Protein AF-A0A820JK77-F1 (afdb_monomer)

Structure (mmCIF, N/CA/C/O backbone):
data_AF-A0A820JK77-F1
#
_entry.id   AF-A0A820JK77-F1
#
loop_
_atom_site.group_PDB
_atom_site.id
_atom_site.type_symbol
_atom_site.label_atom_id
_atom_site.label_alt_id
_atom_site.label_comp_id
_atom_site.label_asym_id
_atom_site.label_entity_id
_atom_site.label_seq_id
_atom_site.pdbx_PDB_ins_code
_atom_site.Cartn_x
_atom_site.Cartn_y
_atom_site.Cartn_z
_atom_site.occupancy
_atom_site.B_iso_or_equiv
_atom_site.auth_seq_id
_atom_site.auth_comp_id
_atom_site.auth_asym_id
_atom_site.auth_atom_id
_atom_site.pdbx_PDB_model_num
ATOM 1 N N . MET A 1 1 ? 34.988 -18.295 12.846 1.00 40.12 1 MET A N 1
ATOM 2 C CA . MET A 1 1 ? 33.842 -17.412 12.530 1.00 40.12 1 MET A CA 1
ATOM 3 C C . MET A 1 1 ? 33.977 -16.805 11.140 1.00 40.12 1 MET A C 1
ATOM 5 O O . MET A 1 1 ? 33.049 -16.970 10.367 1.00 40.12 1 MET A O 1
ATOM 9 N N . GLU A 1 2 ? 35.115 -16.202 10.777 1.00 32.19 2 GLU A N 1
ATOM 10 C CA . GLU A 1 2 ? 35.328 -15.610 9.437 1.00 32.19 2 GLU A CA 1
ATOM 11 C C . GLU A 1 2 ? 35.134 -16.605 8.279 1.00 32.19 2 GLU A C 1
ATOM 13 O O . GLU A 1 2 ? 34.373 -16.325 7.360 1.00 32.19 2 GLU A O 1
ATOM 18 N N . GLU A 1 3 ? 35.688 -17.815 8.385 1.00 34.97 3 GLU A N 1
ATOM 19 C CA . GLU A 1 3 ? 35.570 -18.849 7.342 1.00 34.97 3 GLU A CA 1
ATOM 20 C C . GLU A 1 3 ? 34.115 -19.306 7.100 1.00 34.97 3 GLU A C 1
ATOM 22 O O . GLU A 1 3 ? 33.702 -19.550 5.967 1.00 34.97 3 GLU A O 1
ATOM 27 N N . GLN A 1 4 ? 33.281 -19.353 8.148 1.00 33.09 4 GLN A N 1
ATOM 28 C CA . GLN A 1 4 ? 31.864 -19.718 8.010 1.00 33.09 4 GLN A CA 1
ATOM 29 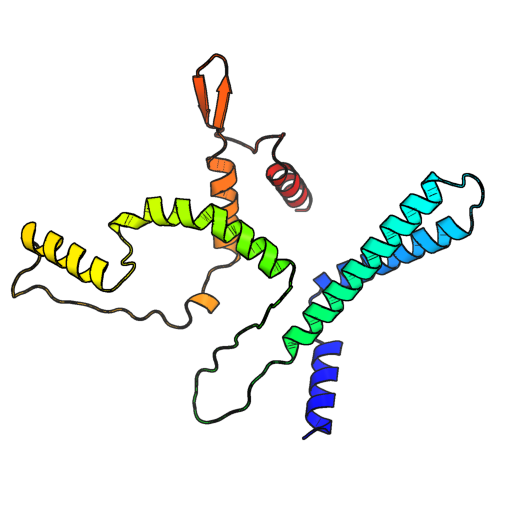C C . GLN A 1 4 ? 31.025 -18.590 7.400 1.00 33.09 4 GLN A C 1
ATOM 31 O O . GLN A 1 4 ? 30.114 -18.868 6.620 1.00 33.09 4 GLN A O 1
ATOM 36 N N . VAL A 1 5 ? 31.363 -17.330 7.691 1.00 37.47 5 VAL A N 1
ATOM 37 C CA . VAL A 1 5 ? 30.756 -16.152 7.053 1.00 37.47 5 VAL A CA 1
ATOM 38 C C . VAL A 1 5 ? 31.103 -16.111 5.564 1.00 37.47 5 VAL A C 1
ATOM 40 O O . VAL A 1 5 ? 30.255 -15.769 4.743 1.00 37.47 5 VAL A O 1
ATOM 43 N N . GLU A 1 6 ? 32.315 -16.511 5.190 1.00 40.59 6 GLU A N 1
ATOM 44 C CA . GLU A 1 6 ? 32.759 -16.557 3.795 1.00 40.59 6 GLU A CA 1
ATOM 45 C C . GLU A 1 6 ? 32.087 -17.688 3.003 1.00 40.59 6 GLU A C 1
ATOM 47 O O . GLU A 1 6 ? 31.615 -17.472 1.885 1.00 40.59 6 GLU A O 1
ATOM 52 N N . ILE A 1 7 ? 31.910 -18.859 3.622 1.00 41.03 7 ILE A N 1
ATOM 53 C CA . ILE A 1 7 ? 31.143 -19.979 3.053 1.00 41.03 7 ILE A CA 1
ATOM 54 C C . ILE A 1 7 ? 29.655 -19.616 2.893 1.00 41.03 7 ILE A C 1
ATOM 56 O O . ILE A 1 7 ? 29.037 -19.976 1.887 1.00 41.03 7 ILE A O 1
ATOM 60 N N . LEU A 1 8 ? 29.071 -18.877 3.844 1.00 38.12 8 LEU A N 1
ATOM 61 C CA . LEU A 1 8 ? 27.698 -18.362 3.756 1.00 38.12 8 LEU A CA 1
ATOM 62 C C . LEU A 1 8 ? 27.552 -17.308 2.652 1.00 38.12 8 LEU A C 1
ATOM 64 O O . LEU A 1 8 ? 26.632 -17.412 1.841 1.00 38.12 8 LEU A O 1
ATOM 68 N N . LYS A 1 9 ? 28.492 -16.359 2.546 1.00 43.78 9 LYS A N 1
ATOM 69 C CA . LYS A 1 9 ? 28.551 -15.385 1.443 1.00 43.78 9 LYS A CA 1
ATOM 70 C C . LYS A 1 9 ? 28.643 -16.084 0.086 1.00 43.78 9 LYS A C 1
ATOM 72 O O . LYS A 1 9 ? 27.907 -15.720 -0.829 1.00 43.78 9 LYS A O 1
ATOM 77 N N . HIS A 1 10 ? 29.474 -17.121 -0.029 1.00 43.72 10 HIS A N 1
ATOM 78 C CA . HIS A 1 10 ? 29.625 -17.911 -1.251 1.00 43.72 10 HIS A CA 1
ATOM 79 C C . HIS A 1 10 ? 28.359 -18.717 -1.592 1.00 43.72 10 HIS A C 1
ATOM 81 O O . HIS A 1 10 ? 27.951 -18.768 -2.754 1.00 43.72 10 HIS A O 1
ATOM 87 N N . ARG A 1 11 ? 27.682 -19.317 -0.601 1.00 38.41 11 ARG A N 1
ATOM 88 C CA . ARG A 1 11 ? 26.407 -20.039 -0.800 1.00 38.41 11 ARG A CA 1
ATOM 89 C C . ARG A 1 11 ? 25.254 -19.116 -1.202 1.00 38.41 11 ARG A C 1
ATOM 91 O O . ARG A 1 11 ? 24.461 -19.496 -2.057 1.00 38.41 11 ARG A O 1
ATOM 98 N N . ILE A 1 12 ? 25.188 -17.905 -0.649 1.00 43.56 12 ILE A N 1
ATOM 99 C CA . ILE A 1 12 ? 24.205 -16.880 -1.044 1.00 43.56 12 ILE A CA 1
ATOM 100 C C . ILE A 1 12 ? 24.476 -16.401 -2.480 1.00 43.56 12 ILE A C 1
ATOM 102 O O . ILE A 1 12 ? 23.540 -16.291 -3.268 1.00 43.56 12 ILE A O 1
ATOM 106 N N . HIS A 1 13 ? 25.749 -16.202 -2.848 1.00 44.72 13 HIS A N 1
ATOM 107 C CA . HIS A 1 13 ? 26.152 -15.827 -4.211 1.00 44.72 13 HIS A CA 1
ATOM 108 C C . HIS A 1 13 ? 25.832 -16.899 -5.263 1.00 44.72 13 HIS A C 1
ATOM 110 O O . HIS A 1 13 ? 25.482 -16.560 -6.390 1.00 44.72 13 HIS A O 1
ATOM 116 N N . SER A 1 14 ? 25.972 -18.182 -4.913 1.00 42.62 14 SER A N 1
ATOM 117 C CA . SER A 1 14 ? 25.851 -19.294 -5.868 1.00 42.62 14 SER A CA 1
ATOM 118 C C . SER A 1 14 ? 24.435 -19.857 -6.010 1.00 42.62 14 SER A C 1
ATOM 120 O O . SER A 1 14 ? 24.095 -20.313 -7.097 1.00 42.62 14 SER A O 1
ATOM 122 N N . ASN A 1 15 ? 23.596 -19.799 -4.967 1.00 42.72 15 ASN A N 1
ATOM 123 C CA . ASN A 1 15 ? 22.297 -20.490 -4.962 1.00 42.72 15 ASN A CA 1
ATOM 124 C C . ASN A 1 15 ? 21.060 -19.581 -4.855 1.00 42.72 15 ASN A C 1
ATOM 126 O O . ASN A 1 15 ? 19.947 -20.085 -4.986 1.00 42.72 15 ASN A O 1
ATOM 130 N N . CYS A 1 16 ? 21.216 -18.273 -4.617 1.00 45.12 16 CYS A N 1
ATOM 131 C CA . CYS A 1 16 ? 20.090 -17.392 -4.275 1.00 45.12 16 CYS A CA 1
ATOM 132 C C . CYS A 1 16 ? 20.010 -16.097 -5.094 1.00 45.12 16 CYS A C 1
ATOM 134 O O . CYS A 1 16 ? 19.359 -15.155 -4.649 1.00 45.12 16 CYS A O 1
ATOM 136 N N . LEU A 1 17 ? 20.622 -16.012 -6.279 1.00 49.19 17 LEU A N 1
ATOM 137 C CA . LEU A 1 17 ? 20.265 -14.936 -7.206 1.00 49.19 17 LEU A CA 1
ATOM 138 C C . LEU A 1 17 ? 18.904 -15.284 -7.837 1.00 49.19 17 LEU A C 1
ATOM 140 O O . LEU A 1 17 ? 18.795 -16.323 -8.491 1.00 49.19 17 LEU A O 1
ATOM 144 N N . PRO A 1 18 ? 17.848 -14.467 -7.640 1.00 51.16 18 PRO A N 1
ATOM 145 C CA . PRO A 1 18 ? 16.563 -14.685 -8.296 1.00 51.16 18 PRO A CA 1
ATOM 146 C C . PRO A 1 18 ? 16.747 -14.871 -9.809 1.00 51.16 18 PRO A C 1
ATOM 148 O O . PRO A 1 18 ? 17.581 -14.173 -10.385 1.00 51.16 18 PRO A O 1
ATOM 151 N N . PRO A 1 19 ? 15.940 -15.697 -10.502 1.00 52.28 19 PRO A N 1
ATOM 152 C CA . PRO A 1 19 ? 16.011 -15.849 -11.962 1.00 52.28 19 PRO A CA 1
ATOM 153 C C . PRO A 1 19 ? 15.968 -14.516 -12.736 1.00 52.28 19 PRO A C 1
ATOM 155 O O . PRO A 1 19 ? 16.505 -14.411 -13.834 1.00 52.28 19 PRO A O 1
ATOM 158 N N . ALA A 1 20 ? 15.394 -13.464 -12.139 1.00 44.56 20 ALA A N 1
ATOM 159 C CA . ALA A 1 20 ? 15.424 -12.093 -12.650 1.00 44.56 20 ALA A CA 1
ATOM 160 C C . ALA A 1 20 ? 16.847 -11.509 -12.822 1.00 44.56 20 ALA A C 1
ATOM 162 O O . ALA A 1 20 ? 17.060 -10.665 -13.689 1.00 44.56 20 ALA A O 1
ATOM 163 N N . PHE A 1 21 ? 17.838 -11.973 -12.055 1.00 47.12 21 PHE A N 1
ATOM 164 C CA . PHE A 1 21 ? 19.242 -11.607 -12.250 1.00 47.12 21 PHE A CA 1
ATOM 165 C C . PHE A 1 21 ? 19.844 -12.259 -13.496 1.00 47.12 21 PHE A C 1
ATOM 167 O O . PHE A 1 21 ? 20.665 -11.624 -14.145 1.00 47.12 21 PHE A O 1
ATOM 174 N N . ASN A 1 22 ? 19.362 -13.432 -13.926 1.00 55.03 22 ASN A N 1
ATOM 175 C CA . ASN A 1 22 ? 19.772 -14.017 -15.208 1.00 55.03 22 ASN A CA 1
ATOM 176 C C . ASN A 1 22 ? 19.297 -13.162 -16.395 1.00 55.03 22 ASN A C 1
ATOM 178 O O . ASN A 1 22 ? 19.981 -13.084 -17.412 1.00 55.03 22 ASN A O 1
ATOM 182 N N . LEU A 1 23 ? 18.144 -12.486 -16.273 1.00 52.81 23 LEU A N 1
ATOM 183 C CA . LEU A 1 23 ? 17.657 -11.527 -17.277 1.00 52.81 23 LEU A CA 1
ATOM 184 C C . LEU A 1 23 ? 18.513 -10.255 -17.316 1.00 52.81 23 LEU A C 1
ATOM 186 O O . LEU A 1 23 ? 18.769 -9.720 -18.399 1.00 52.81 23 LEU A O 1
ATOM 190 N N . LEU A 1 24 ? 18.964 -9.779 -16.152 1.00 51.75 24 LEU A N 1
ATOM 191 C CA . LEU A 1 24 ? 19.911 -8.666 -16.053 1.00 51.75 24 LEU A CA 1
ATOM 192 C C . LEU A 1 24 ? 21.265 -9.054 -16.651 1.00 51.75 24 LEU A C 1
ATOM 194 O O . LEU A 1 24 ? 21.778 -8.313 -17.482 1.00 51.75 24 LEU A O 1
ATOM 198 N N . ASP A 1 25 ? 21.778 -10.237 -16.325 1.00 53.81 25 ASP A N 1
ATOM 199 C CA . ASP A 1 25 ? 23.037 -10.753 -16.861 1.00 53.81 25 ASP A CA 1
ATOM 200 C C . ASP A 1 25 ? 22.952 -10.958 -18.375 1.00 53.81 25 ASP A C 1
ATOM 202 O O . ASP A 1 25 ? 23.811 -10.468 -19.097 1.00 53.81 25 ASP A O 1
ATOM 206 N N . TYR A 1 26 ? 21.866 -11.539 -18.895 1.00 57.16 26 TYR A N 1
ATOM 207 C CA . TYR A 1 26 ? 21.625 -11.638 -20.339 1.00 57.16 26 TYR A CA 1
ATOM 208 C C . TYR A 1 26 ? 21.562 -10.264 -21.022 1.00 57.16 26 TYR A C 1
ATOM 210 O O . TYR A 1 26 ? 22.077 -10.084 -22.129 1.00 57.16 26 TYR A O 1
ATOM 218 N N . SER A 1 27 ? 20.935 -9.280 -20.372 1.00 52.34 27 SER A N 1
ATOM 219 C CA . SER A 1 27 ? 20.837 -7.915 -20.895 1.00 52.34 27 SER A CA 1
ATOM 220 C C . SER A 1 27 ? 22.201 -7.226 -20.925 1.00 52.34 27 SER A C 1
ATOM 222 O O . SER A 1 27 ? 22.531 -6.601 -21.932 1.00 52.34 27 SER A O 1
ATOM 224 N N . LEU A 1 28 ? 23.011 -7.386 -19.874 1.00 58.22 28 LEU A N 1
ATOM 225 C CA . LEU A 1 28 ? 24.393 -6.905 -19.810 1.00 58.22 28 LEU A CA 1
ATOM 226 C C . LEU A 1 28 ? 25.236 -7.540 -20.923 1.00 58.22 28 LEU A C 1
ATOM 228 O O . LEU A 1 28 ? 25.845 -6.823 -21.715 1.00 58.22 28 LEU A O 1
ATOM 232 N N . ASP A 1 29 ? 25.161 -8.861 -21.072 1.00 61.84 29 ASP A N 1
ATOM 233 C CA . ASP A 1 29 ? 25.907 -9.638 -22.067 1.00 61.84 29 ASP A CA 1
ATOM 234 C C . ASP A 1 29 ? 25.533 -9.251 -23.511 1.00 61.84 29 ASP A C 1
ATOM 236 O O . ASP A 1 29 ? 26.371 -9.187 -24.417 1.00 61.84 29 ASP A O 1
ATOM 240 N N . LYS A 1 30 ? 24.247 -8.960 -23.748 1.00 62.75 30 LYS A N 1
ATOM 241 C CA . LYS A 1 30 ? 23.731 -8.499 -25.044 1.00 62.75 30 LYS A CA 1
ATOM 242 C C . LYS A 1 30 ? 24.181 -7.073 -25.355 1.00 62.75 30 LYS A C 1
ATOM 244 O O . LYS A 1 30 ? 24.570 -6.803 -26.492 1.00 62.75 30 LYS A O 1
ATOM 249 N N . ILE A 1 31 ? 24.151 -6.175 -24.370 1.00 58.38 31 ILE A N 1
ATOM 250 C CA . ILE A 1 31 ? 24.608 -4.786 -24.519 1.00 58.38 31 ILE A CA 1
ATOM 251 C C . ILE A 1 31 ? 26.121 -4.748 -24.772 1.00 58.38 31 ILE A C 1
ATOM 253 O O . ILE A 1 31 ? 26.569 -4.026 -25.664 1.00 58.38 31 ILE A O 1
ATOM 257 N N . ASP A 1 32 ? 26.897 -5.580 -24.081 1.00 59.81 32 ASP A N 1
ATOM 258 C CA . ASP A 1 32 ? 28.350 -5.645 -24.243 1.00 59.81 32 ASP A CA 1
ATOM 259 C C . ASP A 1 32 ? 28.746 -6.219 -25.620 1.00 59.81 32 ASP A C 1
ATOM 261 O O . ASP A 1 32 ? 29.623 -5.699 -26.317 1.00 59.81 32 ASP A O 1
ATOM 265 N N . LYS A 1 33 ? 27.998 -7.214 -26.121 1.00 67.62 33 LYS A N 1
ATOM 266 C CA . LYS A 1 33 ? 28.121 -7.700 -27.510 1.00 67.62 33 LYS A CA 1
ATOM 267 C C . LYS A 1 33 ? 27.779 -6.626 -28.550 1.00 67.62 33 LYS A C 1
ATOM 269 O O . LYS A 1 33 ? 28.424 -6.582 -29.598 1.00 67.62 33 LYS A O 1
ATOM 274 N N . ILE A 1 34 ? 26.797 -5.758 -28.290 1.00 62.44 34 ILE A N 1
ATOM 275 C CA . ILE A 1 34 ? 26.435 -4.640 -29.183 1.00 62.44 34 ILE A CA 1
ATOM 276 C C . ILE A 1 34 ? 27.543 -3.575 -29.200 1.00 62.44 34 ILE A C 1
ATOM 278 O O . ILE A 1 34 ? 27.952 -3.139 -30.277 1.00 62.44 34 ILE A O 1
ATOM 282 N N . LEU A 1 35 ? 28.096 -3.218 -28.039 1.00 58.25 35 LEU A N 1
ATOM 283 C CA . LEU A 1 35 ? 29.221 -2.282 -27.913 1.00 58.25 35 LEU A CA 1
ATOM 284 C C . LEU A 1 35 ? 30.479 -2.785 -28.631 1.00 58.25 35 LEU A C 1
ATOM 286 O O . LEU A 1 35 ? 31.131 -2.033 -29.360 1.00 58.25 35 LEU A O 1
ATOM 290 N N . ASN A 1 36 ? 30.788 -4.074 -28.493 1.00 62.38 36 ASN A N 1
ATOM 291 C CA . ASN A 1 36 ? 31.939 -4.695 -29.148 1.00 62.38 36 ASN A CA 1
ATOM 292 C C . ASN A 1 36 ? 31.760 -4.854 -30.670 1.00 62.38 36 ASN A C 1
ATOM 294 O O . ASN A 1 36 ? 32.750 -4.854 -31.404 1.00 62.38 36 ASN A O 1
ATOM 298 N N . ARG A 1 37 ? 30.517 -4.939 -31.168 1.00 58.44 37 ARG A N 1
ATOM 299 C CA . ARG A 1 37 ? 30.205 -4.877 -32.609 1.00 58.44 37 ARG A CA 1
ATOM 300 C C . ARG A 1 37 ? 30.314 -3.455 -33.163 1.00 58.44 37 ARG A C 1
ATOM 302 O O . ARG A 1 37 ? 30.870 -3.285 -34.243 1.00 58.44 37 ARG A O 1
ATOM 309 N N . SER A 1 38 ? 29.862 -2.452 -32.409 1.00 52.50 38 SER A N 1
ATOM 310 C CA . SER A 1 38 ? 29.946 -1.035 -32.795 1.00 52.50 38 SER A CA 1
ATOM 311 C C . SER A 1 38 ? 31.401 -0.562 -32.945 1.00 52.50 38 SER A C 1
ATOM 313 O O . SER A 1 38 ? 31.753 0.074 -33.934 1.00 52.50 38 SER A O 1
ATOM 315 N N . LYS A 1 39 ? 32.305 -1.005 -32.056 1.00 54.28 39 LYS A N 1
ATOM 316 C CA . LYS A 1 39 ? 33.753 -0.723 -32.154 1.00 54.28 39 LYS A CA 1
ATOM 317 C C . LYS A 1 39 ? 34.448 -1.300 -33.400 1.00 54.28 39 LYS A C 1
ATOM 319 O O . LYS A 1 39 ? 35.546 -0.857 -33.718 1.00 54.28 39 LYS A O 1
ATOM 324 N N . ARG A 1 40 ? 33.859 -2.287 -34.091 1.00 50.94 40 ARG A N 1
ATOM 325 C CA . ARG A 1 40 ? 34.438 -2.909 -35.304 1.00 50.94 40 ARG A CA 1
ATOM 326 C C . ARG A 1 40 ? 33.947 -2.283 -36.616 1.00 50.94 40 ARG A C 1
ATOM 328 O O . ARG A 1 40 ? 34.483 -2.614 -37.665 1.00 50.94 40 ARG A O 1
ATOM 335 N N . SER A 1 41 ? 32.958 -1.390 -36.564 1.00 49.97 41 SER A N 1
ATOM 336 C CA . SER A 1 41 ? 32.357 -0.722 -37.724 1.00 49.97 41 SER A CA 1
ATOM 337 C C . SER A 1 41 ? 32.675 0.776 -37.686 1.00 49.97 41 SER A C 1
ATOM 339 O O . SER A 1 41 ? 31.854 1.595 -37.281 1.00 49.97 41 SER A O 1
ATOM 341 N N . THR A 1 42 ? 33.884 1.152 -38.090 1.00 50.09 42 THR A N 1
ATOM 342 C CA . THR A 1 42 ? 34.268 2.556 -38.288 1.00 50.09 42 THR A CA 1
ATOM 343 C C . THR A 1 42 ? 33.592 3.135 -39.533 1.00 50.09 42 THR A C 1
ATOM 345 O O . THR A 1 42 ? 33.849 2.623 -40.621 1.00 50.09 42 THR A O 1
ATOM 348 N N . MET A 1 43 ? 32.776 4.188 -39.361 1.00 47.44 43 MET A N 1
ATOM 349 C CA . MET A 1 43 ? 32.583 5.369 -40.243 1.00 47.44 43 MET A CA 1
ATOM 350 C C . MET A 1 43 ? 31.195 6.008 -40.006 1.00 47.44 43 MET A C 1
ATOM 352 O O . MET A 1 43 ? 30.241 5.724 -40.723 1.00 47.44 43 MET A O 1
ATOM 356 N N . ASN A 1 44 ? 31.077 6.817 -38.943 1.00 52.03 44 ASN A N 1
ATOM 357 C CA . ASN A 1 44 ? 30.229 8.021 -38.812 1.00 52.03 44 ASN A CA 1
ATOM 358 C C . ASN A 1 44 ? 30.332 8.495 -37.351 1.00 52.03 44 ASN A C 1
ATOM 360 O O . ASN A 1 44 ? 29.782 7.868 -36.444 1.00 52.03 44 ASN A O 1
ATOM 364 N N . ASP A 1 45 ? 31.133 9.537 -37.125 1.00 58.00 45 ASP A N 1
ATOM 365 C CA . ASP A 1 45 ? 31.953 9.659 -35.908 1.00 58.00 45 ASP A CA 1
ATOM 366 C C . ASP A 1 45 ? 31.316 10.377 -34.703 1.00 58.00 45 ASP A C 1
ATOM 368 O O . ASP A 1 45 ? 31.840 10.259 -33.602 1.00 58.00 45 ASP A O 1
ATOM 372 N N . ASN A 1 46 ? 30.167 11.050 -34.831 1.00 56.34 46 ASN A N 1
ATOM 373 C CA . ASN A 1 46 ? 29.627 11.849 -33.712 1.00 56.34 46 ASN A CA 1
ATOM 374 C C . ASN A 1 46 ? 28.423 11.201 -33.000 1.00 56.34 46 ASN A C 1
ATOM 376 O O . ASN A 1 46 ? 28.416 11.098 -31.771 1.00 56.34 46 ASN A O 1
ATOM 380 N N . ASP A 1 47 ? 27.445 10.670 -33.739 1.00 53.53 47 ASP A N 1
ATOM 381 C CA . ASP A 1 47 ? 26.259 10.037 -33.133 1.00 53.53 47 ASP A CA 1
ATOM 382 C C . ASP A 1 47 ? 26.571 8.659 -32.526 1.00 53.53 47 ASP A C 1
ATOM 384 O O . ASP A 1 47 ? 26.044 8.295 -31.470 1.00 53.53 47 ASP A O 1
ATOM 388 N N . ASN A 1 48 ? 27.498 7.910 -33.134 1.00 55.31 48 ASN A N 1
ATOM 389 C CA . ASN A 1 48 ? 27.934 6.609 -32.621 1.00 55.31 48 ASN A CA 1
ATOM 390 C C . ASN A 1 48 ? 28.743 6.733 -31.323 1.00 55.31 48 ASN A C 1
ATOM 392 O O . ASN A 1 48 ? 28.630 5.874 -30.444 1.00 55.31 48 ASN A O 1
ATOM 396 N N . GLN A 1 49 ? 29.522 7.808 -31.160 1.00 56.84 49 GLN A N 1
ATOM 397 C CA . GLN A 1 49 ? 30.252 8.074 -29.918 1.00 56.84 49 GLN A CA 1
ATOM 398 C C . GLN A 1 49 ? 29.294 8.436 -28.779 1.00 56.84 49 GLN A C 1
ATOM 400 O O . GLN A 1 49 ? 29.398 7.860 -27.696 1.00 56.84 49 GLN A O 1
ATOM 405 N N . LEU A 1 50 ? 28.306 9.302 -29.030 1.00 56.16 50 LEU A N 1
ATOM 406 C CA . LEU A 1 50 ? 27.281 9.659 -28.041 1.00 56.16 50 LEU A CA 1
ATOM 407 C C . LEU A 1 50 ? 26.442 8.451 -27.608 1.00 56.16 50 LEU A C 1
ATOM 409 O O . LEU A 1 50 ? 26.230 8.254 -26.410 1.00 56.16 50 LEU A O 1
ATOM 413 N N . GLN A 1 51 ? 26.020 7.597 -28.547 1.00 56.31 51 GLN A N 1
ATOM 414 C CA . GLN A 1 51 ? 25.309 6.359 -28.207 1.00 56.31 51 GLN A CA 1
ATOM 415 C C . GLN A 1 51 ? 26.181 5.388 -27.404 1.00 56.31 51 GLN A C 1
ATOM 417 O O . GLN A 1 51 ? 25.707 4.793 -26.437 1.00 56.31 51 GLN A O 1
ATOM 422 N N . THR A 1 52 ? 27.463 5.267 -27.747 1.00 57.59 52 THR A N 1
ATOM 423 C CA . THR A 1 52 ? 28.415 4.413 -27.022 1.00 57.59 52 THR A CA 1
ATOM 424 C C . THR A 1 52 ? 28.653 4.917 -25.594 1.00 57.59 52 THR A C 1
ATOM 426 O O . THR A 1 52 ? 28.662 4.120 -24.656 1.00 57.59 52 THR A O 1
ATOM 429 N N . ILE A 1 53 ? 28.753 6.235 -25.399 1.00 63.09 53 ILE A N 1
ATOM 430 C CA . ILE A 1 53 ? 28.878 6.871 -24.078 1.00 63.09 53 ILE A CA 1
ATOM 431 C C . ILE A 1 53 ? 27.600 6.667 -23.248 1.00 63.09 53 ILE A C 1
ATOM 433 O O . ILE A 1 53 ? 27.680 6.280 -22.081 1.00 63.09 53 ILE A O 1
ATOM 437 N N . LEU A 1 54 ? 26.418 6.863 -23.842 1.00 58.09 54 LEU A N 1
ATOM 438 C CA . LEU A 1 54 ? 25.124 6.629 -23.187 1.00 58.09 54 LEU A CA 1
ATOM 439 C C . LEU A 1 54 ? 24.941 5.165 -22.768 1.00 58.09 54 LEU A C 1
ATOM 441 O O . LEU A 1 54 ? 24.444 4.892 -21.672 1.00 58.09 54 LEU A O 1
ATOM 445 N N . LEU A 1 55 ? 25.364 4.221 -23.610 1.00 58.53 55 LEU A N 1
ATOM 446 C CA . LEU A 1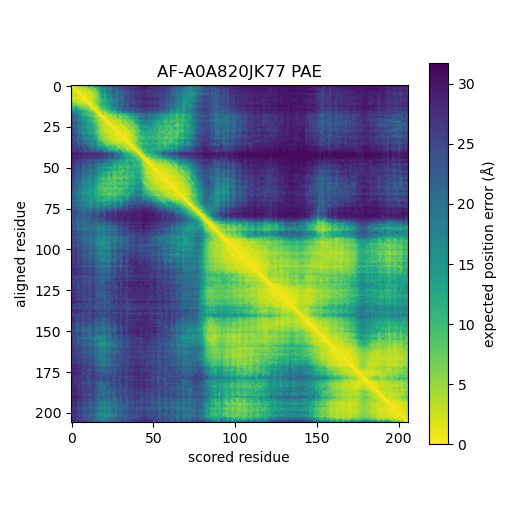 55 ? 25.320 2.787 -23.321 1.00 58.53 55 LEU A CA 1
ATOM 447 C C . LEU A 1 55 ? 26.308 2.396 -22.216 1.00 58.53 55 LEU A C 1
ATOM 449 O O . LEU A 1 55 ? 25.920 1.691 -21.287 1.00 58.53 55 LEU A O 1
ATOM 453 N N . ALA A 1 56 ? 27.539 2.913 -22.244 1.00 63.16 56 ALA A N 1
ATOM 454 C CA . ALA A 1 56 ? 28.522 2.695 -21.182 1.00 63.16 56 ALA A CA 1
ATOM 455 C C . ALA A 1 56 ? 28.058 3.278 -19.834 1.00 63.16 56 ALA A C 1
ATOM 457 O O . ALA A 1 56 ? 28.216 2.654 -18.784 1.00 63.16 56 ALA A O 1
ATOM 458 N N . HIS A 1 57 ? 27.418 4.450 -19.854 1.00 62.66 57 HIS A N 1
ATOM 459 C CA . HIS A 1 57 ? 26.824 5.048 -18.661 1.00 62.66 57 HIS A CA 1
ATOM 460 C C . HIS A 1 57 ? 25.658 4.206 -18.116 1.00 62.66 57 HIS A C 1
ATOM 462 O O . HIS A 1 57 ? 25.527 4.029 -16.904 1.00 62.66 57 HIS A O 1
ATOM 468 N N . ARG A 1 58 ? 24.823 3.643 -19.001 1.00 58.75 58 ARG A N 1
ATOM 469 C CA . ARG A 1 58 ? 23.752 2.709 -18.623 1.00 58.75 58 ARG A CA 1
ATOM 470 C C . ARG A 1 58 ? 24.299 1.419 -18.009 1.00 58.75 58 ARG A C 1
ATOM 472 O O . ARG A 1 58 ? 23.797 1.031 -16.961 1.00 58.75 58 ARG A O 1
ATOM 479 N N . LEU A 1 59 ? 25.341 0.819 -18.589 1.00 61.19 59 LEU A N 1
ATOM 480 C CA . LEU A 1 59 ? 26.014 -0.365 -18.034 1.00 61.19 59 LEU A CA 1
ATOM 481 C C . LEU A 1 59 ? 26.551 -0.099 -16.628 1.00 61.19 59 LEU A C 1
ATOM 483 O O . LEU A 1 59 ? 26.202 -0.808 -15.693 1.00 61.19 59 LEU A O 1
ATOM 487 N N . LYS A 1 60 ? 27.286 1.003 -16.443 1.00 64.88 60 LYS A N 1
ATOM 488 C CA . LYS A 1 60 ? 27.836 1.385 -15.134 1.00 64.88 60 LYS A CA 1
ATOM 489 C C . LYS A 1 60 ? 26.750 1.593 -14.073 1.00 64.88 60 LYS A C 1
ATOM 491 O O . LYS A 1 60 ? 26.976 1.337 -12.892 1.00 64.88 60 LYS A O 1
ATOM 496 N N . LYS A 1 61 ? 25.566 2.062 -14.483 1.00 61.03 61 LYS A N 1
ATOM 497 C CA . LYS A 1 61 ? 24.405 2.230 -13.600 1.00 61.03 61 LYS A CA 1
ATOM 498 C C . LYS A 1 61 ? 23.763 0.886 -13.231 1.00 61.03 61 LYS A C 1
ATOM 500 O O . LYS A 1 61 ? 23.346 0.731 -12.088 1.00 61.03 61 LYS A O 1
ATOM 505 N N . ILE A 1 62 ? 23.704 -0.064 -14.166 1.00 56.50 62 ILE A N 1
ATOM 506 C CA . ILE A 1 62 ? 23.175 -1.418 -13.932 1.00 56.50 62 ILE A CA 1
ATOM 507 C C . ILE A 1 62 ? 24.139 -2.236 -13.059 1.00 56.50 62 ILE A C 1
ATOM 509 O O . ILE A 1 62 ? 23.691 -2.862 -12.102 1.00 56.50 62 ILE A O 1
ATOM 513 N N . ASP A 1 63 ? 25.448 -2.164 -13.306 1.00 55.38 63 ASP A N 1
ATOM 514 C CA . ASP A 1 63 ? 26.461 -2.835 -12.477 1.00 55.38 63 ASP A CA 1
ATOM 515 C C . ASP A 1 63 ? 26.459 -2.306 -11.043 1.00 55.38 63 ASP A C 1
ATOM 517 O O . ASP A 1 63 ? 26.476 -3.084 -10.089 1.00 55.38 63 ASP A O 1
ATOM 521 N N . ARG A 1 64 ? 26.363 -0.979 -10.872 1.00 55.81 64 ARG A N 1
ATOM 522 C CA . ARG A 1 64 ? 26.225 -0.369 -9.543 1.00 55.81 64 ARG A CA 1
ATOM 523 C C . ARG A 1 64 ? 24.945 -0.835 -8.844 1.00 55.81 64 ARG A C 1
ATOM 525 O O . ARG A 1 64 ? 25.000 -1.204 -7.681 1.00 55.81 64 ARG A O 1
ATOM 532 N N . PHE A 1 65 ? 23.825 -0.909 -9.564 1.00 54.47 65 PHE A N 1
ATOM 533 C CA . PHE A 1 65 ? 22.570 -1.440 -9.026 1.00 54.47 65 PHE A CA 1
ATOM 534 C C . PHE A 1 65 ? 22.682 -2.909 -8.578 1.00 54.47 65 PHE A C 1
ATOM 536 O O . PHE A 1 65 ? 22.138 -3.268 -7.535 1.00 54.47 65 PHE A O 1
ATOM 543 N N . LYS A 1 66 ? 23.407 -3.754 -9.326 1.00 53.97 66 LYS A N 1
ATOM 544 C CA . LYS A 1 66 ? 23.676 -5.151 -8.946 1.00 53.97 66 LYS A CA 1
ATOM 545 C C . LYS A 1 66 ? 24.508 -5.232 -7.662 1.00 53.97 66 LYS A C 1
ATOM 547 O O . LYS A 1 66 ? 24.194 -6.037 -6.789 1.00 53.97 66 LYS A O 1
ATOM 552 N N . TYR A 1 67 ? 25.526 -4.381 -7.537 1.00 53.84 67 TYR A N 1
ATOM 553 C CA . TYR A 1 67 ? 26.400 -4.319 -6.364 1.00 53.84 67 TYR A CA 1
ATOM 554 C C . TYR A 1 67 ? 25.653 -3.846 -5.106 1.00 53.84 67 TYR A C 1
ATOM 556 O O . TYR A 1 67 ? 25.713 -4.511 -4.073 1.00 53.84 67 TYR A O 1
ATOM 564 N N . ASP A 1 68 ? 24.865 -2.773 -5.222 1.00 48.84 68 ASP A N 1
ATOM 565 C CA . ASP A 1 68 ? 24.058 -2.230 -4.121 1.00 48.84 68 ASP A CA 1
ATOM 566 C C . ASP A 1 68 ? 23.015 -3.257 -3.632 1.00 48.84 68 ASP A C 1
ATOM 568 O O . ASP A 1 68 ? 22.744 -3.364 -2.440 1.00 48.84 68 ASP A O 1
ATOM 572 N N . MET A 1 69 ? 22.450 -4.066 -4.537 1.00 47.38 69 MET A N 1
ATOM 573 C CA . MET A 1 69 ? 21.525 -5.154 -4.184 1.00 47.38 69 MET A CA 1
ATOM 574 C C . MET A 1 69 ? 22.202 -6.323 -3.453 1.00 47.38 69 MET A C 1
ATOM 576 O O . MET A 1 69 ? 21.569 -6.950 -2.607 1.00 47.38 69 MET A O 1
ATOM 580 N N . LEU A 1 70 ? 23.470 -6.617 -3.755 1.00 47.47 70 LEU A N 1
ATOM 581 C CA . LEU A 1 70 ? 24.240 -7.687 -3.110 1.00 47.47 70 LEU A CA 1
ATOM 582 C C . LEU A 1 70 ? 24.638 -7.329 -1.672 1.00 47.47 70 LEU A C 1
ATOM 584 O O . LEU A 1 70 ? 24.587 -8.194 -0.794 1.00 47.47 70 LEU A O 1
ATOM 588 N N . GLU A 1 71 ? 24.974 -6.064 -1.414 1.00 45.88 71 GLU A N 1
ATOM 589 C CA . GLU A 1 71 ? 25.350 -5.565 -0.083 1.00 45.88 71 GLU A CA 1
ATOM 590 C C . GLU A 1 71 ? 24.182 -5.655 0.923 1.00 45.88 71 GLU A C 1
ATOM 592 O O . GLU A 1 71 ? 24.375 -5.962 2.100 1.00 45.88 71 GLU A O 1
ATOM 597 N N . LEU A 1 72 ? 22.945 -5.519 0.436 1.00 42.59 72 LEU A N 1
ATOM 598 C CA . LEU A 1 72 ? 21.711 -5.613 1.229 1.00 42.59 72 LEU A CA 1
ATOM 599 C C . LEU A 1 72 ? 21.405 -7.009 1.778 1.00 42.59 72 LEU A C 1
ATOM 601 O O . LEU A 1 72 ? 20.640 -7.137 2.733 1.00 42.59 72 LEU A O 1
ATOM 605 N N . SER A 1 73 ? 22.000 -8.050 1.200 1.00 45.53 73 SER A N 1
ATOM 606 C CA . SER A 1 73 ? 21.768 -9.449 1.584 1.00 45.53 73 SER A CA 1
ATOM 607 C C . SER A 1 73 ? 22.512 -9.869 2.859 1.00 45.53 73 SER A C 1
ATOM 609 O O . SER A 1 73 ? 22.252 -10.950 3.379 1.00 45.53 73 SER A O 1
ATOM 611 N N . ILE A 1 74 ? 23.468 -9.064 3.340 1.00 44.09 74 ILE A N 1
ATOM 612 C CA . ILE A 1 74 ? 24.463 -9.491 4.346 1.00 44.09 74 ILE A CA 1
ATOM 613 C C . ILE A 1 74 ? 24.137 -8.969 5.764 1.00 44.09 74 ILE A C 1
ATOM 615 O O . ILE A 1 74 ? 24.761 -9.376 6.739 1.00 44.09 74 ILE A O 1
ATOM 619 N N . GLY A 1 75 ? 23.107 -8.136 5.929 1.00 39.12 75 GLY A N 1
ATOM 620 C CA . GLY A 1 75 ? 22.687 -7.611 7.235 1.00 39.12 75 GLY A CA 1
ATOM 621 C C . GLY A 1 75 ? 21.812 -8.568 8.056 1.00 39.12 75 GLY A C 1
ATOM 622 O O . GLY A 1 75 ? 20.680 -8.218 8.373 1.00 39.12 75 GLY A O 1
ATOM 623 N N . ALA A 1 76 ? 22.299 -9.765 8.395 1.00 39.31 76 ALA A N 1
ATOM 624 C CA . ALA A 1 76 ? 21.660 -10.640 9.384 1.00 39.31 76 ALA A CA 1
ATOM 625 C C . ALA A 1 76 ? 22.330 -10.433 10.754 1.00 39.31 76 ALA A C 1
ATOM 627 O O . ALA A 1 76 ? 23.498 -10.770 10.930 1.00 39.31 76 ALA A O 1
ATOM 628 N N . GLY A 1 77 ? 21.613 -9.828 11.704 1.00 36.75 77 GLY A N 1
ATOM 629 C CA . GLY A 1 77 ? 22.078 -9.659 13.085 1.00 36.75 77 GLY A CA 1
ATOM 630 C C . GLY A 1 77 ? 22.026 -10.969 13.880 1.00 36.75 77 GLY A C 1
ATOM 631 O O . GLY A 1 77 ? 21.086 -11.747 13.724 1.00 36.75 77 GLY A O 1
ATOM 632 N N . GLU A 1 78 ? 23.040 -11.198 14.719 1.00 35.34 78 GLU A N 1
ATOM 633 C CA . GLU A 1 78 ? 23.183 -12.367 15.604 1.00 35.34 78 GLU A CA 1
ATOM 634 C C . GLU A 1 78 ? 22.298 -12.318 16.880 1.00 35.34 78 GLU A C 1
ATOM 636 O O . GLU A 1 78 ? 21.798 -11.273 17.293 1.00 35.34 78 GLU A O 1
ATOM 641 N N . GLU A 1 79 ? 22.132 -13.511 17.465 1.00 40.72 79 GLU A N 1
ATOM 642 C CA . GLU A 1 79 ? 21.140 -14.088 18.403 1.00 40.72 79 GLU A CA 1
ATOM 643 C C . GLU A 1 79 ? 21.040 -13.588 19.868 1.00 40.72 79 GLU A C 1
ATOM 645 O O . GLU A 1 79 ? 22.052 -13.264 20.491 1.00 40.72 79 GLU A O 1
ATOM 650 N N . LYS A 1 80 ? 19.849 -13.786 20.494 1.00 34.84 80 LYS A N 1
ATOM 651 C CA . LYS A 1 80 ? 19.635 -14.772 21.601 1.00 34.84 80 LYS A CA 1
ATOM 652 C C . LYS A 1 80 ? 18.193 -14.880 22.140 1.00 34.84 80 LYS A C 1
ATOM 654 O O . LYS A 1 80 ? 17.586 -13.868 22.455 1.00 34.84 80 LYS A O 1
ATOM 659 N N . SER A 1 81 ? 17.770 -16.112 22.464 1.00 36.88 81 SER A N 1
ATOM 660 C CA . SER A 1 81 ? 16.457 -16.580 22.985 1.00 36.88 81 SER A CA 1
ATOM 661 C C . SER A 1 81 ? 15.394 -16.768 21.900 1.00 36.88 81 SER A C 1
ATOM 663 O O . SER A 1 81 ? 15.614 -16.329 20.781 1.00 36.88 81 SER A O 1
ATOM 665 N N . GLU A 1 82 ? 14.322 -17.508 22.191 1.00 48.50 82 GLU A N 1
ATOM 666 C CA . GLU A 1 82 ? 13.227 -17.949 21.302 1.00 48.50 82 GLU A CA 1
ATOM 667 C C . GLU A 1 82 ? 12.446 -16.753 20.704 1.00 48.50 82 GLU A C 1
ATOM 669 O O . GLU A 1 82 ? 11.278 -16.505 20.986 1.00 48.50 82 GLU A O 1
ATOM 674 N N . ILE A 1 83 ? 13.153 -15.930 19.936 1.00 48.56 83 ILE A N 1
ATOM 675 C CA . ILE A 1 83 ? 12.754 -14.618 19.453 1.00 48.56 83 ILE A CA 1
ATOM 676 C C . ILE A 1 83 ? 12.323 -14.790 18.005 1.00 48.56 83 ILE A C 1
ATOM 678 O O . ILE A 1 83 ? 13.101 -15.227 17.157 1.00 48.56 83 ILE A O 1
ATOM 682 N N . SER A 1 84 ? 11.086 -14.391 17.710 1.00 47.03 84 SER A N 1
ATOM 683 C CA . SER A 1 84 ? 10.648 -14.130 16.341 1.00 47.03 84 SER A CA 1
ATOM 684 C C . SER A 1 84 ? 11.525 -13.020 15.760 1.00 47.03 84 SER A C 1
ATOM 686 O O . SER A 1 84 ? 11.320 -11.833 16.021 1.00 47.03 84 SER A O 1
ATOM 688 N N . VAL A 1 85 ? 12.571 -13.406 15.028 1.00 59.81 85 VAL A N 1
ATOM 689 C CA . VAL A 1 85 ? 13.456 -12.461 14.347 1.00 59.81 85 VAL A CA 1
ATOM 690 C C . VAL A 1 85 ? 12.645 -11.785 13.244 1.00 59.81 85 VAL A C 1
ATOM 692 O O . VAL A 1 85 ? 12.103 -12.445 12.352 1.00 59.81 85 VAL A O 1
ATOM 695 N N . GLN A 1 86 ? 12.542 -10.456 13.295 1.00 57.69 86 GLN A N 1
ATOM 696 C CA . GLN A 1 86 ? 11.983 -9.668 12.200 1.00 57.69 86 GLN A CA 1
ATOM 697 C C . GLN A 1 86 ? 13.119 -9.269 11.253 1.00 57.69 86 GLN A C 1
ATOM 699 O O . GLN A 1 86 ? 13.934 -8.418 11.615 1.00 57.69 86 GLN A O 1
ATOM 704 N N . PRO A 1 87 ? 13.216 -9.862 10.051 1.00 64.06 87 PRO A N 1
ATOM 705 C CA . PRO A 1 87 ? 14.218 -9.438 9.088 1.00 64.06 87 PRO A CA 1
ATOM 706 C C . PRO A 1 87 ? 13.873 -8.029 8.591 1.00 64.06 87 PRO A C 1
ATOM 708 O O . PRO A 1 87 ? 12.801 -7.808 8.026 1.00 64.06 87 PRO A O 1
ATOM 711 N N . ILE A 1 88 ? 14.782 -7.075 8.794 1.00 69.50 88 ILE A N 1
ATOM 712 C CA . ILE A 1 88 ? 14.657 -5.706 8.282 1.00 69.50 88 ILE A CA 1
ATOM 713 C C . ILE A 1 88 ? 15.620 -5.551 7.109 1.00 69.50 88 ILE A C 1
ATOM 715 O O . ILE A 1 88 ? 16.830 -5.696 7.264 1.00 69.50 88 ILE A O 1
ATOM 719 N N . LEU A 1 89 ? 15.084 -5.232 5.931 1.00 67.94 89 LEU A N 1
ATOM 720 C CA . LEU A 1 89 ? 15.892 -4.984 4.742 1.00 67.94 89 LEU A CA 1
ATOM 721 C C . LEU A 1 89 ? 16.332 -3.513 4.697 1.00 67.94 89 LEU A C 1
ATOM 723 O O . LEU A 1 89 ? 15.508 -2.604 4.591 1.00 67.94 89 LEU A O 1
ATOM 727 N N . ALA A 1 90 ? 17.639 -3.267 4.740 1.00 63.69 90 ALA A N 1
ATOM 728 C CA . ALA A 1 90 ? 18.202 -1.919 4.793 1.00 63.69 90 ALA A CA 1
ATOM 729 C C . ALA A 1 90 ? 18.388 -1.274 3.403 1.00 63.69 90 ALA A C 1
ATOM 731 O O . ALA A 1 90 ? 19.492 -0.874 3.075 1.00 63.69 90 ALA A O 1
ATOM 732 N N . SER A 1 91 ? 17.347 -1.140 2.570 1.00 64.62 91 SER A N 1
ATOM 733 C CA . SER A 1 91 ? 17.441 -0.725 1.145 1.00 64.62 91 SER A CA 1
ATOM 734 C C . SER A 1 91 ? 17.775 0.758 0.877 1.00 64.62 91 SER A C 1
ATOM 736 O O . SER A 1 91 ? 17.070 1.452 0.135 1.00 64.62 91 SER A O 1
ATOM 738 N N . ILE A 1 92 ? 18.842 1.278 1.477 1.00 58.94 92 ILE A N 1
ATOM 739 C CA . ILE A 1 92 ? 19.323 2.652 1.291 1.00 58.94 92 ILE A CA 1
ATOM 740 C C . ILE A 1 92 ? 19.835 2.812 -0.154 1.00 58.94 92 ILE A C 1
ATOM 742 O O . ILE A 1 92 ? 20.533 1.952 -0.669 1.00 58.94 92 ILE A O 1
ATOM 746 N N . ASN A 1 93 ? 19.438 3.894 -0.834 1.00 66.31 93 ASN A N 1
ATOM 747 C CA . ASN A 1 93 ? 19.815 4.233 -2.221 1.00 66.31 93 ASN A CA 1
ATOM 748 C C . ASN A 1 93 ? 19.372 3.274 -3.343 1.00 66.31 93 ASN A C 1
ATOM 750 O O . ASN A 1 93 ? 19.757 3.461 -4.496 1.00 66.31 93 ASN A O 1
ATOM 754 N N . THR A 1 94 ? 18.488 2.316 -3.064 1.00 74.75 94 THR A N 1
ATOM 755 C CA . THR A 1 94 ? 17.940 1.453 -4.121 1.00 74.75 94 THR A CA 1
ATOM 756 C C . THR A 1 94 ? 16.910 2.185 -5.002 1.00 74.75 94 THR A C 1
ATOM 758 O O . THR A 1 94 ? 16.103 2.972 -4.498 1.00 74.75 94 THR A O 1
ATOM 761 N N . PRO A 1 95 ? 16.843 1.888 -6.314 1.00 73.19 95 PRO A N 1
ATOM 762 C CA . PRO A 1 95 ? 15.717 2.258 -7.174 1.00 73.19 95 PRO A CA 1
ATOM 763 C C . PRO A 1 95 ? 14.357 1.846 -6.609 1.00 73.19 95 PRO A C 1
ATOM 765 O O . PRO A 1 95 ? 13.398 2.603 -6.728 1.00 73.19 95 PRO A O 1
ATOM 768 N N . ALA A 1 96 ? 14.288 0.694 -5.932 1.00 73.81 96 ALA A N 1
ATOM 769 C CA . ALA A 1 96 ? 13.084 0.255 -5.235 1.00 73.81 96 ALA A CA 1
ATOM 770 C C . ALA A 1 96 ? 12.627 1.301 -4.209 1.00 73.81 96 ALA A C 1
ATOM 772 O O . ALA A 1 96 ? 11.469 1.697 -4.225 1.00 73.81 96 ALA A O 1
ATOM 773 N N . ARG A 1 97 ? 13.542 1.848 -3.398 1.00 76.44 97 ARG A N 1
ATOM 774 C CA . ARG A 1 97 ? 13.231 2.922 -2.444 1.00 76.44 97 ARG A CA 1
ATOM 775 C C . ARG A 1 97 ? 12.739 4.201 -3.124 1.00 76.44 97 ARG A C 1
ATOM 777 O O . ARG A 1 97 ? 11.845 4.851 -2.593 1.00 76.44 97 ARG A O 1
ATOM 784 N N . GLN A 1 98 ? 13.302 4.567 -4.277 1.00 73.06 98 GLN A N 1
ATOM 785 C CA . GLN A 1 98 ? 12.850 5.745 -5.030 1.00 73.06 98 GLN A CA 1
ATOM 786 C C . GLN A 1 98 ? 11.425 5.557 -5.561 1.00 73.06 98 GLN A C 1
ATOM 788 O O . GLN A 1 98 ? 10.592 6.445 -5.394 1.00 73.06 98 GLN A O 1
ATOM 793 N N . ILE A 1 99 ? 11.128 4.387 -6.134 1.00 79.00 99 ILE A N 1
ATOM 794 C CA . ILE A 1 99 ? 9.783 4.046 -6.611 1.00 79.00 99 ILE A CA 1
ATOM 795 C C . ILE A 1 99 ? 8.803 3.986 -5.437 1.00 79.00 99 ILE A C 1
ATOM 797 O O . ILE A 1 99 ? 7.736 4.586 -5.515 1.00 79.00 99 ILE A O 1
ATOM 801 N N . SER A 1 100 ? 9.170 3.337 -4.329 1.00 83.12 100 SER A N 1
ATOM 802 C CA . SER A 1 100 ? 8.333 3.279 -3.128 1.00 83.12 100 SER A CA 1
ATOM 803 C C . SER A 1 100 ? 8.042 4.668 -2.568 1.00 83.12 100 SER A C 1
ATOM 805 O O . SER A 1 100 ? 6.902 4.949 -2.228 1.00 83.12 100 SER A O 1
ATOM 807 N N . SER A 1 101 ? 9.038 5.559 -2.518 1.00 81.94 101 SER A N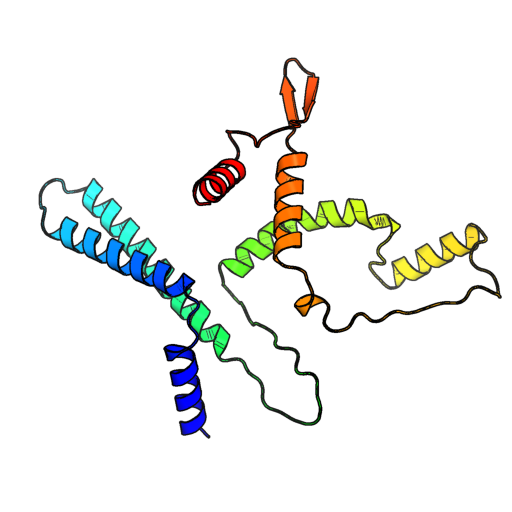 1
ATOM 808 C CA . SER A 1 101 ? 8.834 6.939 -2.064 1.00 81.94 101 SER A CA 1
ATOM 809 C C . SER A 1 101 ? 7.912 7.724 -2.995 1.00 81.94 101 SER A C 1
ATOM 811 O O . SER A 1 101 ? 7.125 8.538 -2.523 1.00 81.94 101 SER A O 1
ATOM 813 N N . PHE A 1 102 ? 8.018 7.510 -4.305 1.00 82.88 102 PHE A N 1
ATOM 814 C CA . PHE A 1 102 ? 7.132 8.142 -5.276 1.00 82.88 102 PHE A CA 1
ATOM 815 C C . PHE A 1 102 ? 5.690 7.639 -5.127 1.00 82.88 10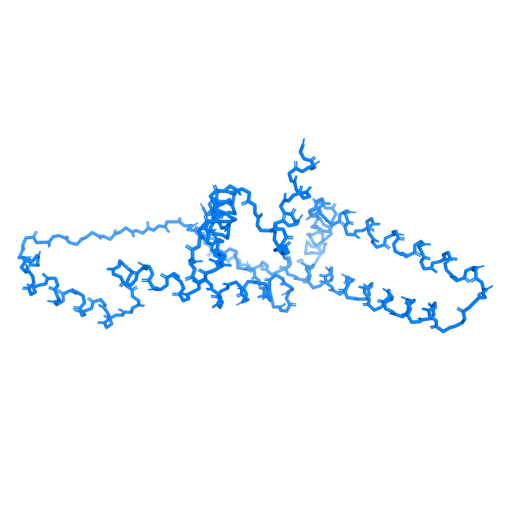2 PHE A C 1
ATOM 817 O O . PHE A 1 102 ? 4.760 8.440 -5.067 1.00 82.88 102 PHE A O 1
ATOM 824 N N . LEU A 1 103 ? 5.503 6.322 -5.006 1.00 82.75 103 LEU A N 1
ATOM 825 C CA . LEU A 1 103 ? 4.191 5.719 -4.774 1.00 82.75 103 LEU A CA 1
ATOM 826 C C . LEU A 1 103 ? 3.584 6.179 -3.446 1.00 82.75 103 LEU A C 1
ATOM 828 O O . LEU A 1 103 ? 2.402 6.498 -3.411 1.00 82.75 103 LEU A O 1
ATOM 832 N N . ASP A 1 104 ? 4.380 6.273 -2.381 1.00 87.19 104 ASP A N 1
ATOM 833 C CA . ASP A 1 104 ? 3.932 6.772 -1.080 1.00 87.19 104 ASP A CA 1
ATOM 834 C C . ASP A 1 104 ? 3.389 8.205 -1.176 1.00 87.19 104 ASP A C 1
ATOM 836 O O . ASP A 1 104 ? 2.276 8.482 -0.734 1.00 87.19 104 ASP A O 1
ATOM 840 N N . GLN A 1 105 ? 4.108 9.104 -1.854 1.00 87.00 105 GLN A N 1
ATOM 841 C CA . GLN A 1 105 ? 3.664 10.488 -2.053 1.00 87.00 105 GLN A CA 1
ATOM 842 C C . GLN A 1 105 ? 2.333 10.593 -2.811 1.00 87.00 105 GLN A C 1
ATOM 844 O O . GLN A 1 105 ? 1.545 11.499 -2.539 1.00 87.00 105 GLN A O 1
ATOM 849 N N . LEU A 1 106 ? 2.075 9.679 -3.749 1.00 81.56 106 LEU A N 1
ATOM 850 C CA . LEU A 1 106 ? 0.833 9.652 -4.523 1.00 81.56 106 LEU A CA 1
ATOM 851 C C . LEU A 1 106 ? -0.323 8.988 -3.770 1.00 81.56 106 LEU A C 1
ATOM 853 O O . LEU A 1 106 ? -1.450 9.483 -3.803 1.00 81.56 106 LEU A O 1
ATOM 857 N N . LEU A 1 107 ? -0.061 7.860 -3.111 1.00 83.69 107 LEU A N 1
ATOM 858 C CA . LEU A 1 107 ? -1.093 7.023 -2.504 1.00 83.69 107 LEU A CA 1
ATOM 859 C C . LEU A 1 107 ? -1.499 7.519 -1.118 1.00 83.69 107 LEU A C 1
ATOM 861 O O . LEU A 1 107 ? -2.677 7.439 -0.778 1.00 83.69 107 LEU A O 1
ATOM 865 N N . THR A 1 108 ? -0.574 8.074 -0.334 1.00 86.44 108 THR A N 1
ATOM 866 C CA . THR A 1 108 ? -0.845 8.512 1.042 1.00 86.44 108 THR A CA 1
ATOM 867 C C . THR A 1 108 ? -1.960 9.561 1.142 1.00 86.44 108 THR A C 1
ATOM 869 O O . THR A 1 108 ? -2.835 9.403 1.996 1.00 86.44 108 THR A O 1
ATOM 872 N N . PRO A 1 109 ? -2.036 10.598 0.283 1.00 87.19 109 PRO A N 1
ATOM 873 C CA . PRO A 1 109 ? -3.159 11.537 0.299 1.00 87.19 109 PRO A CA 1
ATOM 874 C C . PRO A 1 109 ? -4.507 10.869 0.009 1.00 87.19 109 PRO A C 1
ATOM 876 O O . PRO A 1 109 ? -5.494 11.157 0.686 1.00 87.19 109 PRO A O 1
ATOM 879 N N . ILE A 1 110 ? -4.543 9.958 -0.969 1.00 81.31 110 ILE A N 1
ATOM 880 C CA . ILE A 1 110 ? -5.756 9.229 -1.364 1.00 81.31 110 ILE A CA 1
ATOM 881 C C . ILE A 1 110 ? -6.196 8.307 -0.225 1.00 81.31 110 ILE A C 1
ATOM 883 O O . ILE A 1 110 ? -7.359 8.326 0.175 1.00 81.31 110 ILE A O 1
ATOM 887 N N . TYR A 1 111 ? -5.255 7.551 0.341 1.00 86.31 111 TYR A N 1
ATOM 888 C CA . TYR A 1 111 ? -5.484 6.685 1.488 1.00 86.31 111 TYR A CA 1
ATOM 889 C C . TYR A 1 111 ? -6.039 7.483 2.667 1.00 86.31 111 TYR A C 1
ATOM 891 O O . TYR A 1 111 ? -7.139 7.198 3.127 1.00 86.31 111 TYR A O 1
ATOM 899 N N . ASN A 1 112 ? -5.353 8.550 3.084 1.00 86.06 112 ASN A N 1
ATOM 900 C CA . ASN A 1 112 ? -5.779 9.382 4.208 1.00 86.06 112 ASN A CA 1
ATOM 901 C C . ASN A 1 112 ? -7.157 10.012 3.989 1.00 86.06 112 ASN A C 1
ATOM 903 O O . ASN A 1 112 ? -7.905 10.190 4.950 1.00 86.06 112 ASN A O 1
ATOM 907 N N . TYR A 1 113 ? -7.505 10.355 2.746 1.00 83.94 113 TYR A N 1
ATOM 908 C CA . TYR A 1 113 ? -8.831 10.860 2.411 1.00 83.94 113 TYR A CA 1
ATOM 909 C C . TYR A 1 113 ? -9.913 9.795 2.629 1.00 83.94 113 TYR A C 1
ATOM 911 O O . TYR A 1 113 ? -10.905 10.061 3.308 1.00 83.94 113 TYR A O 1
ATOM 919 N N . VAL A 1 114 ? -9.703 8.581 2.113 1.00 81.31 114 VAL A N 1
ATOM 920 C CA . VAL A 1 114 ? -10.664 7.471 2.221 1.00 81.31 114 VAL A CA 1
ATOM 921 C C . VAL A 1 114 ? -10.757 6.942 3.654 1.00 81.31 114 VAL A C 1
ATOM 923 O O . VAL A 1 114 ? -11.848 6.641 4.137 1.00 81.31 114 VAL A O 1
ATOM 926 N N . THR A 1 115 ? -9.634 6.848 4.368 1.00 84.62 115 THR A N 1
ATOM 927 C CA . THR A 1 115 ? -9.584 6.212 5.688 1.00 84.62 115 THR A CA 1
ATOM 928 C C . THR A 1 115 ? -9.800 7.165 6.856 1.00 84.62 115 THR A C 1
ATOM 930 O O . THR A 1 115 ? -9.902 6.706 7.993 1.00 84.62 115 THR A O 1
ATOM 933 N N . LYS A 1 116 ? -9.938 8.477 6.619 1.00 82.50 116 LYS A N 1
ATOM 934 C CA . LYS A 1 116 ? -10.060 9.513 7.663 1.00 82.50 116 LYS A CA 1
ATOM 935 C C . LYS A 1 116 ? -11.026 9.150 8.799 1.00 82.50 116 LYS A C 1
ATOM 937 O O . LYS A 1 116 ? -10.750 9.410 9.972 1.00 82.50 116 LYS A O 1
ATOM 942 N N . HIS A 1 117 ? -12.154 8.535 8.457 1.00 78.62 117 HIS A N 1
ATOM 943 C CA . HIS A 1 117 ? -13.209 8.188 9.409 1.00 78.62 117 HIS A CA 1
ATOM 944 C C . HIS A 1 117 ? -12.960 6.875 10.164 1.00 78.62 117 HIS A C 1
ATOM 946 O O . HIS A 1 117 ? -13.469 6.718 11.268 1.00 78.62 117 HIS A O 1
ATOM 952 N N . ILE A 1 118 ? -12.136 5.975 9.625 1.00 82.69 118 ILE A N 1
ATOM 953 C CA . ILE A 1 118 ? -11.915 4.626 10.170 1.00 82.69 118 ILE A CA 1
ATOM 954 C C . ILE A 1 118 ? -10.562 4.470 10.869 1.00 82.69 118 ILE A C 1
ATOM 956 O O . ILE A 1 118 ? -10.476 3.790 11.886 1.00 82.69 118 ILE A O 1
ATOM 960 N N . THR A 1 119 ? -9.503 5.117 10.379 1.00 86.50 119 THR A N 1
ATOM 961 C CA . THR A 1 119 ? -8.153 4.961 10.938 1.00 86.50 119 THR A CA 1
ATOM 962 C C . THR A 1 119 ? -7.898 5.943 12.070 1.00 86.50 119 THR A C 1
ATOM 964 O O . THR A 1 119 ? -8.284 7.110 11.994 1.00 86.50 119 THR A O 1
ATOM 967 N N . LEU A 1 120 ? -7.214 5.481 13.112 1.00 85.06 120 LEU A N 1
ATOM 968 C CA . LEU A 1 120 ? -6.743 6.302 14.224 1.00 85.06 120 LEU A CA 1
ATOM 969 C C . LEU A 1 120 ? -5.286 6.679 13.951 1.00 85.06 120 LEU A C 1
ATOM 971 O O . LEU A 1 120 ? -4.448 5.797 13.796 1.00 85.06 120 LEU A O 1
ATOM 975 N N . ILE A 1 121 ? -4.993 7.976 13.846 1.00 83.56 121 ILE A N 1
ATOM 976 C CA . ILE A 1 121 ? -3.668 8.438 13.393 1.00 83.56 121 ILE A CA 1
ATOM 977 C C . ILE A 1 121 ? -2.702 8.612 14.569 1.00 83.56 121 ILE A C 1
ATOM 979 O O . ILE A 1 121 ? -1.521 8.293 14.475 1.00 83.56 121 ILE A O 1
ATOM 983 N N . ASN A 1 122 ? -3.188 9.161 15.682 1.00 86.38 122 ASN A N 1
ATOM 984 C CA . ASN A 1 122 ? -2.375 9.451 16.859 1.00 86.38 122 ASN A CA 1
ATOM 985 C C . ASN A 1 122 ? -3.221 9.436 18.138 1.00 86.38 122 ASN A C 1
ATOM 987 O O . ASN A 1 122 ? -4.449 9.400 18.087 1.00 86.38 122 ASN A O 1
ATOM 991 N N . SER A 1 123 ? -2.560 9.502 19.295 1.00 88.06 123 SER A N 1
ATOM 992 C CA . SER A 1 123 ? -3.217 9.477 20.609 1.00 88.06 123 SER A CA 1
ATOM 993 C C . SER A 1 123 ? -4.249 10.595 20.794 1.00 88.06 123 SER A C 1
ATOM 995 O O . SER A 1 123 ? -5.309 10.369 21.372 1.00 88.06 123 SER A O 1
ATOM 997 N N . ILE A 1 124 ? -3.985 11.790 20.261 1.00 90.44 124 ILE A N 1
ATOM 998 C CA . ILE A 1 124 ? -4.909 12.930 20.338 1.00 90.44 124 ILE A CA 1
ATOM 999 C C . ILE A 1 124 ? -6.173 12.659 19.507 1.00 90.44 124 ILE A C 1
ATOM 1001 O O . ILE A 1 124 ? -7.281 12.977 19.937 1.00 90.44 124 ILE A O 1
ATOM 1005 N N . ASP A 1 125 ? -6.022 12.059 18.328 1.00 89.75 125 ASP A N 1
ATOM 1006 C CA . ASP A 1 125 ? -7.118 11.696 17.432 1.00 89.75 125 ASP A CA 1
ATOM 1007 C C . ASP A 1 125 ? -7.993 10.588 18.024 1.00 89.75 125 ASP A C 1
ATOM 1009 O O . ASP A 1 125 ? -9.217 10.669 17.951 1.00 89.75 125 ASP A O 1
ATOM 1013 N N . VAL A 1 126 ? -7.380 9.619 18.710 1.00 89.88 126 VAL A N 1
ATOM 1014 C CA . VAL A 1 126 ? -8.099 8.590 19.478 1.00 89.88 126 VAL A CA 1
ATOM 1015 C C . VAL A 1 126 ? -9.000 9.238 20.528 1.00 89.88 126 VAL A C 1
ATOM 1017 O O . VAL A 1 126 ? -10.198 8.965 20.563 1.00 89.88 126 VAL A O 1
ATOM 1020 N N . VAL A 1 127 ? -8.457 10.136 21.358 1.00 91.44 127 VAL A N 1
ATOM 1021 C CA . VAL A 1 127 ? -9.236 10.817 22.408 1.00 91.44 127 VAL A CA 1
ATOM 1022 C C . VAL A 1 127 ? -10.361 11.660 21.805 1.00 91.44 127 VAL A C 1
ATOM 1024 O O . VAL A 1 127 ? -11.478 11.657 22.323 1.00 91.44 127 VAL A O 1
ATOM 1027 N N . ARG A 1 128 ? -10.099 12.354 20.690 1.00 90.56 128 ARG A N 1
ATOM 1028 C CA . ARG A 1 128 ? -11.113 13.148 19.983 1.00 90.56 128 ARG A CA 1
ATOM 1029 C C . ARG A 1 128 ? -12.263 12.272 19.485 1.00 90.56 128 ARG A C 1
ATOM 1031 O O . ARG A 1 128 ? -13.414 12.563 19.799 1.00 90.56 128 ARG A O 1
ATOM 1038 N N . LYS A 1 129 ? -11.950 11.179 18.787 1.00 89.12 129 LYS A N 1
ATOM 1039 C CA . LYS A 1 129 ? -12.948 10.242 18.256 1.00 89.12 129 LYS A CA 1
ATOM 1040 C C . LYS A 1 129 ? -13.729 9.543 19.366 1.00 89.12 129 LYS A C 1
ATOM 1042 O O . LYS A 1 129 ? -14.938 9.400 19.248 1.00 89.12 129 LYS A O 1
ATOM 1047 N N . LEU A 1 130 ? -13.086 9.186 20.480 1.00 89.94 130 LEU A N 1
ATOM 1048 C CA . LEU A 1 130 ? -13.779 8.639 21.654 1.00 89.94 130 LEU A CA 1
ATOM 1049 C C . LEU A 1 130 ? -14.754 9.646 22.275 1.00 89.94 130 LEU A C 1
ATOM 1051 O O . LEU A 1 130 ? -15.860 9.269 22.660 1.00 89.94 130 LEU A O 1
ATOM 1055 N N . LYS A 1 131 ? -14.381 10.929 22.339 1.00 90.94 131 LYS A N 1
ATOM 1056 C CA . LYS A 1 131 ? -15.270 11.990 22.828 1.00 90.94 131 LYS A CA 1
ATOM 1057 C C . LYS A 1 131 ? -16.477 12.187 21.911 1.00 90.94 131 LYS A C 1
ATOM 1059 O O . LYS A 1 131 ? -17.588 12.337 22.409 1.00 90.94 131 LYS A O 1
ATOM 1064 N N . GLU A 1 132 ? -16.281 12.152 20.596 1.00 90.50 132 GLU A N 1
ATOM 1065 C CA . GLU A 1 132 ? -17.378 12.176 19.617 1.00 90.50 132 GLU A CA 1
ATOM 1066 C C . GLU A 1 132 ? -18.300 10.957 19.790 1.00 90.50 132 GLU A C 1
ATOM 1068 O O . GLU A 1 132 ? -19.519 11.105 19.845 1.00 90.50 132 GLU A O 1
ATOM 1073 N N . TYR A 1 133 ? -17.725 9.767 19.984 1.00 89.38 133 TYR A N 1
ATOM 1074 C CA . TYR A 1 133 ? -18.462 8.526 20.247 1.00 89.38 133 TYR A CA 1
ATOM 1075 C C . TYR A 1 133 ? -19.306 8.604 21.531 1.00 89.38 133 TYR A C 1
ATOM 1077 O O . TYR A 1 133 ? -20.445 8.139 21.573 1.00 89.38 133 TYR A O 1
ATOM 1085 N N . GLN A 1 134 ? -18.770 9.247 22.575 1.00 90.75 134 GLN A N 1
ATOM 1086 C CA . GLN A 1 134 ? -19.494 9.541 23.811 1.00 90.75 134 GLN A CA 1
ATOM 1087 C C . GLN A 1 134 ? -20.628 10.545 23.587 1.00 90.75 134 GLN A C 1
ATOM 1089 O O . GLN A 1 134 ? -21.735 10.329 24.072 1.00 90.75 134 GLN A O 1
ATOM 1094 N N . GLN A 1 135 ? -20.378 11.630 22.850 1.00 91.88 135 GLN A N 1
ATOM 1095 C CA . GLN A 1 135 ? -21.388 12.651 22.544 1.00 91.88 135 GLN A CA 1
ATOM 1096 C C . GLN A 1 135 ? -22.554 12.094 21.721 1.00 91.88 135 GLN A C 1
ATOM 1098 O O . GLN A 1 135 ? -23.682 12.555 21.868 1.00 91.88 135 GLN A O 1
ATOM 1103 N N . GLN A 1 136 ? -22.293 11.082 20.894 1.00 90.81 136 GLN A N 1
ATOM 1104 C CA . GLN A 1 136 ? -23.307 10.354 20.131 1.00 90.81 136 GLN A CA 1
ATOM 1105 C C . GLN A 1 136 ? -24.051 9.292 20.964 1.00 90.81 136 GLN A C 1
ATOM 1107 O O . GLN A 1 136 ? -24.977 8.665 20.459 1.00 90.81 136 GLN A O 1
ATOM 1112 N N . GLY A 1 137 ? -23.678 9.092 22.234 1.00 89.31 137 GLY A N 1
ATOM 1113 C CA . GLY A 1 137 ? -24.330 8.153 23.151 1.00 89.31 137 GLY A CA 1
ATOM 1114 C C . GLY A 1 137 ? -23.885 6.695 23.010 1.00 89.31 137 GLY A C 1
ATOM 1115 O O . GLY A 1 137 ? -24.455 5.824 23.661 1.00 89.31 137 GLY A O 1
ATOM 1116 N N . TYR A 1 138 ? -22.865 6.409 22.196 1.00 87.81 138 TYR A N 1
ATOM 1117 C CA . TYR A 1 138 ? -22.374 5.044 21.973 1.00 87.81 138 TYR A CA 1
ATOM 1118 C C . TYR A 1 138 ? -21.390 4.564 23.052 1.00 87.81 138 TYR A C 1
ATOM 1120 O O . TYR A 1 138 ? -21.191 3.359 23.221 1.00 87.81 138 TYR A O 1
ATOM 1128 N N . LEU A 1 139 ? -20.776 5.489 23.800 1.00 88.62 139 LEU A N 1
ATOM 1129 C CA . LEU A 1 139 ? -19.919 5.154 24.938 1.00 88.62 139 LEU A CA 1
ATOM 1130 C C . LEU A 1 139 ? -20.750 5.083 26.225 1.00 88.62 139 LEU A C 1
ATOM 1132 O O . LEU A 1 139 ? -21.143 6.105 26.786 1.00 88.62 139 LEU A O 1
ATOM 1136 N N . THR A 1 140 ? -20.992 3.865 26.697 1.00 88.62 140 THR A N 1
ATOM 1137 C CA . THR A 1 140 ? -21.762 3.561 27.910 1.00 88.62 140 THR A CA 1
ATOM 1138 C C . THR A 1 140 ? -20.888 2.815 28.915 1.00 88.62 140 THR A C 1
ATOM 1140 O O . THR A 1 140 ? -19.848 2.265 28.555 1.00 88.62 140 THR A O 1
ATOM 1143 N N . SER A 1 141 ? -21.321 2.723 30.174 1.00 85.44 141 SER A N 1
ATOM 1144 C CA . SER A 1 141 ? -20.622 1.928 31.199 1.00 85.44 141 SER A CA 1
ATOM 1145 C C . SER A 1 141 ? -20.545 0.429 30.870 1.00 85.44 141 SER A C 1
ATOM 1147 O O . SER A 1 141 ? -19.796 -0.299 31.511 1.00 85.44 141 SER A O 1
ATOM 1149 N N . THR A 1 142 ? -21.318 -0.033 29.882 1.00 90.88 142 THR A N 1
ATOM 1150 C CA . THR A 1 142 ? -21.329 -1.412 29.375 1.00 90.88 142 THR A CA 1
ATOM 1151 C C . THR A 1 142 ? -20.492 -1.605 28.108 1.00 90.88 142 THR A C 1
ATOM 1153 O O . THR A 1 142 ? -20.425 -2.716 27.589 1.00 90.88 142 THR A O 1
ATOM 1156 N N . THR A 1 143 ? -19.871 -0.549 27.574 1.00 89.06 143 THR A N 1
ATOM 1157 C CA . THR A 1 143 ? -19.063 -0.638 26.353 1.00 89.06 143 THR A CA 1
ATOM 1158 C C . THR A 1 143 ? -17.768 -1.406 26.628 1.00 89.06 143 THR A C 1
ATOM 1160 O O . THR A 1 143 ? -16.962 -1.008 27.467 1.00 89.06 143 THR A O 1
ATOM 1163 N N . LEU A 1 144 ? -17.556 -2.501 25.893 1.00 88.88 144 LEU A N 1
ATOM 1164 C CA . LEU A 1 144 ? -16.348 -3.320 25.967 1.00 88.88 144 LEU A CA 1
ATOM 1165 C C . LEU A 1 144 ? -15.345 -2.890 24.895 1.00 88.88 144 LEU A C 1
ATOM 1167 O O . LEU A 1 144 ? -15.686 -2.801 23.716 1.00 88.88 144 LEU A O 1
ATOM 1171 N N . PHE A 1 145 ? -14.093 -2.686 25.296 1.00 87.81 145 PHE A N 1
ATOM 1172 C CA . PHE A 1 145 ? -12.990 -2.483 24.363 1.00 87.81 145 PHE A CA 1
ATOM 1173 C C . PHE A 1 145 ? -12.338 -3.821 24.029 1.00 87.81 145 PHE A C 1
ATOM 1175 O O . PHE A 1 145 ? -11.989 -4.589 24.924 1.00 87.81 145 PHE A O 1
ATOM 1182 N N . ILE A 1 146 ? -12.161 -4.079 22.736 1.00 89.12 146 ILE A N 1
ATOM 1183 C CA . ILE A 1 146 ? -11.475 -5.264 22.225 1.00 89.12 146 ILE A CA 1
ATOM 1184 C C . ILE A 1 146 ? -10.267 -4.787 21.428 1.00 89.12 146 ILE A C 1
ATOM 1186 O O . ILE A 1 146 ? -10.381 -3.882 20.602 1.00 89.12 146 ILE A O 1
ATOM 1190 N N . ILE A 1 147 ? -9.114 -5.395 21.692 1.00 88.31 147 ILE A N 1
ATOM 1191 C CA . ILE A 1 147 ? -7.865 -5.120 20.988 1.00 88.31 147 ILE A CA 1
ATOM 1192 C C . ILE A 1 147 ? -7.473 -6.402 20.265 1.00 88.31 147 ILE A C 1
ATOM 1194 O O . ILE A 1 147 ? -7.313 -7.446 20.894 1.00 88.31 147 ILE A O 1
ATOM 1198 N N . PHE A 1 148 ? -7.335 -6.310 18.947 1.00 90.06 148 PHE A N 1
ATOM 1199 C CA . PHE A 1 148 ? -6.776 -7.371 18.122 1.00 90.06 148 PHE A CA 1
ATOM 1200 C C . PHE A 1 148 ? -5.359 -6.976 17.731 1.00 90.06 148 PHE A C 1
ATOM 1202 O O . PHE A 1 148 ? -5.150 -5.866 17.238 1.00 90.06 148 PHE A O 1
ATOM 1209 N N . ASP A 1 149 ? -4.409 -7.881 17.943 1.00 87.31 149 ASP A N 1
ATOM 1210 C CA . ASP A 1 149 ? -3.058 -7.749 17.411 1.00 87.31 149 ASP A CA 1
ATOM 1211 C C . ASP A 1 149 ? -2.914 -8.629 16.168 1.00 87.31 149 ASP A C 1
ATOM 1213 O O . ASP A 1 149 ? -3.374 -9.775 16.148 1.00 87.31 149 ASP A O 1
ATOM 1217 N N . VAL A 1 150 ? -2.316 -8.079 15.113 1.00 85.44 150 VAL A N 1
ATOM 1218 C CA . VAL A 1 150 ? -2.133 -8.782 13.840 1.00 85.44 150 VAL A CA 1
ATOM 1219 C C . VAL A 1 150 ? -0.682 -9.228 13.73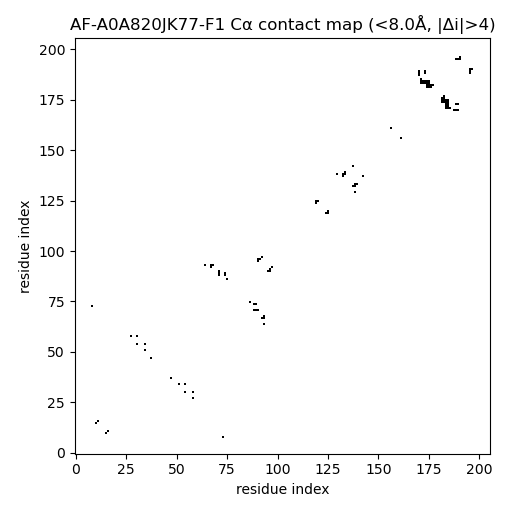9 1.00 85.44 150 VAL A C 1
ATOM 1221 O O . VAL A 1 150 ? 0.216 -8.420 13.499 1.00 85.44 150 VAL A O 1
ATOM 1224 N N . ALA A 1 151 ? -0.458 -10.532 13.889 1.00 83.38 151 ALA A N 1
ATOM 1225 C CA . ALA A 1 151 ? 0.867 -11.123 13.764 1.00 83.38 151 ALA A CA 1
ATOM 1226 C C . ALA A 1 151 ? 1.405 -11.001 12.328 1.00 83.38 151 ALA A C 1
ATOM 1228 O O . ALA A 1 151 ? 0.680 -11.225 11.362 1.00 83.38 151 ALA A O 1
ATOM 1229 N N . ASP A 1 152 ? 2.694 -10.668 12.198 1.00 80.00 152 ASP A N 1
ATOM 1230 C CA . ASP A 1 152 ? 3.448 -10.718 10.937 1.00 80.00 152 ASP A CA 1
ATOM 1231 C C . ASP A 1 152 ? 2.806 -9.976 9.742 1.00 80.00 152 ASP A C 1
ATOM 1233 O O . ASP A 1 152 ? 3.038 -10.338 8.586 1.00 80.00 152 ASP A O 1
ATOM 1237 N N . LEU A 1 153 ? 2.059 -8.892 10.001 1.00 84.25 153 LEU A N 1
ATOM 1238 C CA . LEU A 1 153 ? 1.280 -8.140 9.003 1.00 84.25 153 LEU A CA 1
ATOM 1239 C C . LEU A 1 153 ? 2.019 -7.926 7.670 1.00 84.25 153 LEU A C 1
ATOM 1241 O O . LEU A 1 153 ? 1.488 -8.254 6.614 1.00 84.25 153 LEU A O 1
ATOM 1245 N N . TYR A 1 154 ? 3.261 -7.431 7.706 1.00 79.44 154 TYR A N 1
ATOM 1246 C CA . TYR A 1 154 ? 4.054 -7.152 6.500 1.00 79.44 154 TYR A CA 1
ATOM 1247 C C . TYR A 1 154 ? 4.426 -8.403 5.693 1.00 79.44 154 TYR A C 1
ATOM 1249 O O . TYR A 1 154 ? 4.560 -8.329 4.472 1.00 79.44 154 TYR A O 1
ATOM 1257 N N . LYS A 1 155 ? 4.601 -9.552 6.358 1.00 79.19 155 LYS A N 1
ATOM 1258 C CA . LYS A 1 155 ? 4.916 -10.830 5.701 1.00 79.19 155 LYS A CA 1
ATOM 1259 C C . LYS A 1 155 ? 3.673 -11.445 5.056 1.00 79.19 155 LYS A C 1
ATOM 1261 O O . LYS A 1 155 ? 3.806 -12.184 4.087 1.00 79.19 155 LYS A O 1
ATOM 1266 N N . MET A 1 156 ? 2.488 -11.128 5.579 1.00 84.50 156 MET A N 1
ATOM 1267 C CA . MET A 1 156 ? 1.208 -11.701 5.155 1.00 84.50 156 MET A CA 1
ATOM 1268 C C . MET A 1 156 ? 0.462 -10.873 4.100 1.00 84.50 156 MET A C 1
ATOM 1270 O O . MET A 1 156 ? -0.642 -11.249 3.712 1.00 84.50 156 MET A O 1
ATOM 1274 N N . ILE A 1 157 ? 1.036 -9.768 3.609 1.00 85.69 157 ILE A N 1
ATOM 1275 C CA . ILE A 1 157 ? 0.421 -8.978 2.533 1.00 85.69 157 ILE A CA 1
ATOM 1276 C C . ILE A 1 157 ? 0.316 -9.849 1.261 1.00 85.69 157 ILE A C 1
ATOM 1278 O O . ILE A 1 157 ? 1.354 -10.266 0.730 1.00 85.69 157 ILE A O 1
ATOM 1282 N N . PRO A 1 158 ? -0.900 -10.116 0.737 1.00 87.19 158 PRO A N 1
ATOM 1283 C CA . PRO A 1 158 ? -1.092 -10.938 -0.454 1.00 87.19 158 PRO A CA 1
ATOM 1284 C C . PRO A 1 158 ? -0.580 -10.176 -1.678 1.00 87.19 158 PRO A C 1
ATOM 1286 O O . PRO A 1 158 ? -1.195 -9.210 -2.132 1.00 87.19 158 PRO A O 1
ATOM 1289 N N . ARG A 1 159 ? 0.596 -10.565 -2.181 1.00 84.19 159 ARG A N 1
ATOM 1290 C CA . ARG A 1 159 ? 1.326 -9.789 -3.197 1.00 84.19 159 ARG A CA 1
ATOM 1291 C C . ARG A 1 159 ? 0.537 -9.640 -4.494 1.00 84.19 159 ARG A C 1
ATOM 1293 O O . ARG A 1 159 ? 0.376 -8.517 -4.965 1.00 84.19 159 ARG A O 1
ATOM 1300 N N . ASP A 1 160 ? 0.027 -10.746 -5.023 1.00 85.88 160 ASP A N 1
ATOM 1301 C CA . ASP A 1 160 ? -0.637 -10.774 -6.328 1.00 85.88 160 ASP A CA 1
ATOM 1302 C C . ASP A 1 160 ? -1.939 -9.972 -6.289 1.00 85.88 160 ASP A C 1
ATOM 1304 O O . ASP A 1 160 ? -2.131 -9.055 -7.089 1.00 85.88 160 ASP A O 1
ATOM 1308 N N . ASP A 1 161 ? -2.773 -10.217 -5.275 1.00 86.38 161 ASP A N 1
ATOM 1309 C CA . ASP A 1 161 ? -4.011 -9.466 -5.072 1.00 86.38 161 ASP A CA 1
ATOM 1310 C C . ASP A 1 161 ? -3.739 -7.971 -4.887 1.00 86.38 161 ASP A C 1
ATOM 1312 O O . ASP A 1 161 ? -4.420 -7.142 -5.484 1.00 86.38 161 ASP A O 1
ATOM 1316 N N . THR A 1 162 ? -2.716 -7.599 -4.112 1.00 85.94 162 THR A N 1
ATOM 1317 C CA . THR A 1 162 ? -2.384 -6.185 -3.878 1.00 85.94 162 THR A CA 1
ATOM 1318 C C . THR A 1 162 ? -1.957 -5.488 -5.171 1.00 85.94 162 THR A C 1
ATOM 1320 O O . THR A 1 162 ? -2.386 -4.364 -5.437 1.00 85.94 162 THR A O 1
ATOM 1323 N N . ILE A 1 163 ? -1.153 -6.155 -6.005 1.00 85.06 163 ILE A N 1
ATOM 1324 C CA . ILE A 1 163 ? -0.724 -5.623 -7.305 1.00 85.06 163 ILE A CA 1
ATOM 1325 C C . ILE A 1 163 ? -1.921 -5.484 -8.249 1.00 85.06 163 ILE A C 1
ATOM 1327 O O . ILE A 1 163 ? -2.073 -4.443 -8.891 1.00 85.06 163 ILE A O 1
ATOM 1331 N N . ILE A 1 164 ? -2.800 -6.490 -8.301 1.00 85.31 164 ILE A N 1
ATOM 1332 C CA . ILE A 1 164 ? -4.018 -6.452 -9.118 1.00 85.31 164 ILE A CA 1
ATOM 1333 C C . ILE A 1 164 ? -4.922 -5.301 -8.676 1.00 85.31 164 ILE A C 1
ATOM 1335 O O . ILE A 1 164 ? -5.419 -4.559 -9.521 1.00 85.31 164 ILE A O 1
ATOM 1339 N N . GLN A 1 165 ? -5.123 -5.112 -7.371 1.00 86.00 165 GLN A N 1
ATOM 1340 C CA . GLN A 1 165 ? -5.953 -4.024 -6.854 1.00 86.00 165 GLN A CA 1
ATOM 1341 C C . GLN A 1 165 ? -5.352 -2.653 -7.173 1.00 86.00 165 GLN A C 1
ATOM 1343 O O . GLN A 1 165 ? -6.076 -1.756 -7.599 1.00 86.00 165 GLN A O 1
ATOM 1348 N N . LEU A 1 166 ? -4.031 -2.489 -7.050 1.00 83.19 166 LEU A N 1
ATOM 1349 C CA . LEU A 1 166 ? -3.363 -1.245 -7.430 1.00 83.19 166 LEU A CA 1
ATOM 1350 C C . LEU A 1 166 ? -3.522 -0.957 -8.931 1.00 83.19 166 LEU A C 1
ATOM 1352 O O . LEU A 1 166 ? -3.859 0.163 -9.312 1.00 83.19 166 LEU A O 1
ATOM 1356 N N . ALA A 1 167 ? -3.337 -1.970 -9.781 1.00 84.25 167 ALA A N 1
A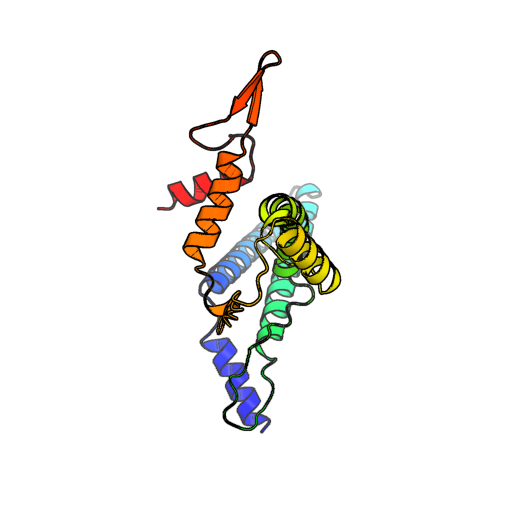TOM 1357 C CA . ALA A 1 167 ? -3.539 -1.839 -11.221 1.00 84.25 167 ALA A CA 1
ATOM 1358 C C . ALA A 1 167 ? -4.995 -1.482 -11.561 1.00 84.25 167 ALA A C 1
ATOM 1360 O O . ALA A 1 167 ? -5.235 -0.614 -12.401 1.00 84.25 167 ALA A O 1
ATOM 1361 N N . ARG A 1 168 ? -5.965 -2.100 -10.873 1.00 85.00 168 ARG A N 1
ATOM 1362 C CA . ARG A 1 168 ? -7.393 -1.782 -11.011 1.00 85.00 168 ARG A CA 1
ATOM 1363 C C . ARG A 1 168 ? -7.690 -0.339 -10.658 1.00 85.00 168 ARG A C 1
ATOM 1365 O O . ARG A 1 168 ? -8.352 0.315 -11.447 1.00 85.00 168 ARG A O 1
ATOM 1372 N N . VAL A 1 169 ? -7.160 0.180 -9.548 1.00 82.38 169 VAL A N 1
ATOM 1373 C CA . VAL A 1 169 ? -7.354 1.589 -9.168 1.00 82.38 169 VAL A CA 1
ATOM 1374 C C . VAL A 1 169 ? -6.927 2.515 -10.305 1.00 82.38 169 VAL A C 1
ATOM 1376 O O . VAL A 1 169 ? -7.703 3.382 -10.691 1.00 82.38 169 VAL A O 1
ATOM 1379 N N . VAL A 1 170 ? -5.749 2.292 -10.899 1.00 81.25 170 VAL A N 1
ATOM 1380 C CA . VAL A 1 170 ? -5.261 3.117 -12.018 1.00 81.25 170 VAL A CA 1
ATOM 1381 C C . VAL A 1 170 ? -6.212 3.054 -13.217 1.00 81.25 170 VAL A C 1
ATOM 1383 O O . VAL A 1 170 ? -6.560 4.093 -13.776 1.00 81.25 170 VAL A O 1
ATOM 1386 N N . LEU A 1 171 ? -6.670 1.857 -13.594 1.00 83.88 171 LEU A N 1
ATOM 1387 C CA . LEU A 1 171 ? -7.578 1.670 -14.730 1.00 83.88 171 LEU A CA 1
ATOM 1388 C C . LEU A 1 171 ? -8.971 2.267 -14.476 1.00 83.88 171 LEU A C 1
ATOM 1390 O O . LEU A 1 171 ? -9.545 2.899 -15.361 1.00 83.88 171 LEU A O 1
ATOM 1394 N N . ASP A 1 172 ? -9.480 2.121 -13.256 1.00 83.56 172 ASP A N 1
ATOM 1395 C CA . ASP A 1 172 ? -10.810 2.554 -12.838 1.00 83.56 172 ASP A CA 1
ATOM 1396 C C . ASP A 1 172 ? -10.901 4.070 -12.637 1.00 83.56 172 ASP A C 1
ATOM 1398 O O . ASP A 1 172 ? -12.000 4.630 -12.685 1.00 83.56 172 ASP A O 1
ATOM 1402 N N . THR A 1 173 ? -9.777 4.750 -12.401 1.00 78.50 173 THR A N 1
ATOM 1403 C CA . THR A 1 173 ? -9.723 6.214 -12.256 1.00 78.50 173 THR A CA 1
ATOM 1404 C C . THR A 1 173 ? -9.558 6.964 -13.576 1.00 78.50 173 THR A C 1
ATOM 1406 O O . THR A 1 173 ? -9.499 8.192 -13.567 1.00 78.50 173 THR A O 1
ATOM 1409 N N . ASN A 1 174 ? -9.516 6.264 -14.715 1.00 82.19 174 ASN A N 1
ATOM 1410 C CA . ASN A 1 174 ? -9.369 6.904 -16.019 1.00 82.19 174 ASN A CA 1
ATOM 1411 C C . ASN A 1 174 ? -10.616 7.730 -16.369 1.00 82.19 174 ASN A C 1
ATOM 1413 O O . ASN A 1 174 ? -11.692 7.203 -16.676 1.00 82.19 174 ASN A O 1
ATOM 1417 N N . LEU A 1 175 ? -10.442 9.049 -16.320 1.00 84.56 175 LEU A N 1
ATOM 1418 C CA . LEU A 1 175 ? -11.435 10.053 -16.674 1.00 84.56 175 LEU A CA 1
ATOM 1419 C C . LEU A 1 175 ? -10.936 10.838 -17.887 1.00 84.56 175 LEU A C 1
ATOM 1421 O O . LEU A 1 175 ? -9.772 11.230 -17.940 1.00 84.56 175 LEU A O 1
ATOM 1425 N N . PHE A 1 176 ? -11.820 11.107 -18.841 1.00 86.12 176 PHE A N 1
ATOM 1426 C CA . PHE A 1 176 ? -11.518 11.948 -19.996 1.00 86.12 176 PHE A CA 1
ATOM 1427 C C . PHE A 1 176 ? -12.616 12.988 -20.212 1.00 86.12 176 PHE A C 1
ATOM 1429 O O . PHE A 1 176 ? -13.770 12.794 -19.827 1.00 86.12 176 PHE A O 1
ATOM 1436 N N . VAL A 1 177 ? -12.244 14.111 -20.823 1.00 89.44 177 VAL A N 1
ATOM 1437 C CA . VAL A 1 177 ? -13.154 15.228 -21.091 1.00 89.44 177 VAL A CA 1
ATOM 1438 C C . VAL A 1 177 ? -13.478 15.269 -22.575 1.00 89.44 177 VAL A C 1
ATOM 1440 O O . VAL A 1 177 ? -12.584 15.218 -23.416 1.00 89.44 177 VAL A O 1
ATOM 1443 N N . ASN A 1 178 ? -14.761 15.386 -22.904 1.00 90.50 178 ASN A N 1
ATOM 1444 C CA . ASN A 1 178 ? -15.218 15.605 -24.271 1.00 90.50 178 ASN A CA 1
ATOM 1445 C C . ASN A 1 178 ? -16.381 16.602 -24.272 1.00 90.50 178 ASN A C 1
ATOM 1447 O O . ASN A 1 178 ? -17.397 16.355 -23.622 1.00 90.50 178 ASN A O 1
ATOM 1451 N N . LYS A 1 179 ? -16.236 17.714 -25.009 1.00 87.38 179 LYS A N 1
ATOM 1452 C CA . LYS A 1 179 ? -17.241 18.792 -25.111 1.00 87.38 179 LYS A CA 1
ATOM 1453 C C . LYS A 1 179 ? -17.796 19.182 -23.733 1.00 87.38 179 LYS A C 1
ATOM 1455 O O . LYS A 1 179 ? -18.988 19.024 -23.481 1.00 87.38 179 LYS A O 1
ATOM 1460 N N . ASP A 1 180 ? -16.893 19.568 -22.832 1.00 91.31 180 ASP A N 1
ATOM 1461 C CA . ASP A 1 180 ? -17.177 20.020 -21.459 1.00 91.31 180 ASP A CA 1
ATOM 1462 C C . ASP A 1 180 ? -17.869 19.001 -20.536 1.00 91.31 180 ASP A C 1
ATOM 1464 O O . ASP A 1 180 ? -18.276 19.331 -19.425 1.00 91.31 180 ASP A O 1
ATOM 1468 N N . ASN A 1 181 ? -17.963 17.740 -20.961 1.00 89.19 181 ASN A N 1
ATOM 1469 C CA . ASN A 1 181 ? -18.490 16.649 -20.152 1.00 89.19 181 ASN A CA 1
ATOM 1470 C C . ASN A 1 181 ? -17.363 15.704 -19.729 1.00 89.19 181 ASN A C 1
ATOM 1472 O O . ASN A 1 181 ? -16.460 15.402 -20.514 1.00 89.19 181 ASN A O 1
ATOM 1476 N N . TYR A 1 182 ? -17.444 15.219 -18.491 1.00 91.94 182 TYR A N 1
ATOM 1477 C CA . TYR A 1 182 ? -16.511 14.250 -17.923 1.00 91.94 182 TYR A CA 1
ATOM 1478 C C . TYR A 1 182 ? -17.053 12.836 -18.108 1.00 91.94 182 TYR A C 1
ATOM 1480 O O . TYR A 1 182 ? -18.192 12.544 -17.745 1.00 91.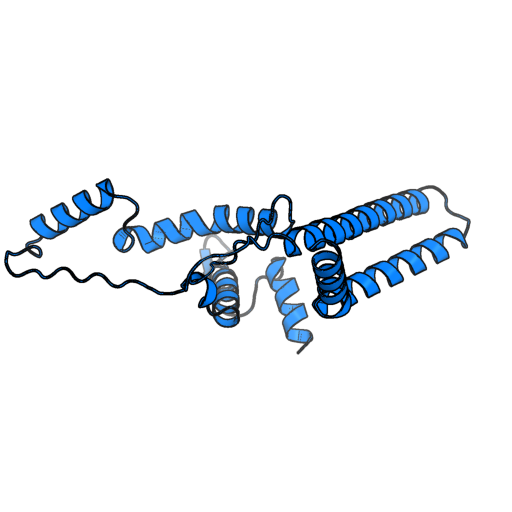94 182 TYR A O 1
ATOM 1488 N N . TYR A 1 183 ? -16.218 11.949 -18.633 1.00 86.19 183 TYR A N 1
ATOM 1489 C CA . TYR A 1 183 ? -16.555 10.555 -18.878 1.00 86.19 183 TYR A CA 1
ATOM 1490 C C . TYR A 1 183 ? -15.570 9.653 -18.155 1.00 86.19 183 TYR A C 1
ATOM 1492 O O . TYR A 1 183 ? -14.374 9.935 -18.102 1.00 86.19 183 TYR A O 1
ATOM 1500 N N . ARG A 1 184 ? -16.077 8.539 -17.630 1.00 86.56 184 ARG A N 1
ATOM 1501 C CA . ARG A 1 184 ? -15.260 7.478 -17.049 1.00 86.56 184 ARG A CA 1
ATOM 1502 C C . ARG A 1 184 ? -15.076 6.366 -18.061 1.00 86.56 184 ARG A C 1
ATOM 1504 O O . ARG A 1 184 ? -16.053 5.868 -18.621 1.00 86.56 184 ARG A O 1
ATOM 1511 N N . GLN A 1 185 ? -13.833 5.958 -18.275 1.00 84.75 185 GLN A N 1
ATOM 1512 C CA . GLN A 1 185 ? -13.548 4.780 -19.074 1.00 84.75 185 GLN A CA 1
ATOM 1513 C C . GLN A 1 185 ? -13.924 3.529 -18.272 1.00 84.75 185 GLN A C 1
ATOM 1515 O O . GLN A 1 185 ? -13.429 3.309 -17.174 1.00 84.75 185 GLN A O 1
ATOM 1520 N N . ILE A 1 186 ? -14.832 2.720 -18.820 1.00 86.00 186 ILE A N 1
ATOM 1521 C CA . ILE A 1 186 ? -15.347 1.500 -18.169 1.00 86.00 186 ILE A CA 1
ATOM 1522 C C . ILE A 1 186 ? -14.683 0.215 -18.679 1.00 86.00 186 ILE A C 1
ATOM 1524 O O . ILE A 1 186 ? -14.927 -0.863 -18.145 1.00 86.00 186 ILE A O 1
ATOM 1528 N N . LYS A 1 187 ? -13.895 0.301 -19.759 1.00 84.94 187 LYS A N 1
ATOM 1529 C CA . LYS A 1 187 ? -13.249 -0.852 -20.391 1.00 84.94 187 LYS A CA 1
ATOM 1530 C C . LYS A 1 187 ? -11.917 -0.461 -21.027 1.00 84.94 187 LYS A C 1
ATOM 1532 O O . LYS A 1 187 ? -11.831 0.554 -21.720 1.00 84.94 187 LYS A O 1
ATOM 1537 N N . GLY A 1 188 ? -10.918 -1.325 -20.849 1.00 83.81 188 GLY A N 1
ATOM 1538 C CA . GLY A 1 188 ? -9.553 -1.099 -21.326 1.00 83.81 188 GLY A CA 1
ATOM 1539 C C . GLY A 1 188 ? -8.823 -0.017 -20.526 1.00 83.81 188 GLY A C 1
ATOM 1540 O O . GLY A 1 188 ? -9.372 0.544 -19.582 1.00 83.81 188 GLY A O 1
ATOM 1541 N N . 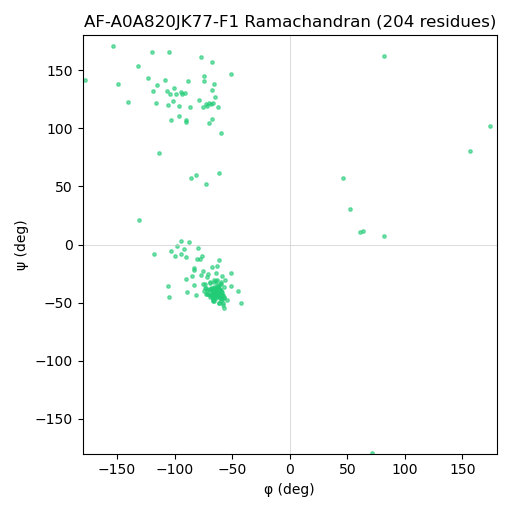GLY A 1 189 ? -7.578 0.258 -20.908 1.00 84.19 189 GLY A N 1
ATOM 1542 C CA . GLY A 1 189 ? -6.814 1.392 -20.388 1.00 84.19 189 GLY A CA 1
ATOM 1543 C C . GLY A 1 189 ? -6.724 2.529 -21.403 1.00 84.19 189 GLY A C 1
ATOM 1544 O O . GLY A 1 189 ? -7.006 2.340 -22.590 1.00 84.19 189 GLY A O 1
ATOM 1545 N N . ASP A 1 190 ? -6.322 3.708 -20.938 1.00 85.38 190 ASP A N 1
ATOM 1546 C CA . ASP A 1 190 ? -6.007 4.847 -21.800 1.00 85.38 190 ASP A CA 1
ATOM 1547 C C . ASP A 1 190 ? -4.778 4.528 -22.671 1.00 85.38 190 ASP A C 1
ATOM 1549 O O . ASP A 1 190 ? -3.732 4.146 -22.144 1.00 85.38 190 ASP A O 1
ATOM 1553 N N . MET A 1 191 ? -4.893 4.689 -23.993 1.00 83.19 191 MET A N 1
ATOM 1554 C CA . MET A 1 191 ? -3.798 4.456 -24.945 1.00 83.19 191 MET A CA 1
ATOM 1555 C C . MET A 1 191 ? -2.619 5.420 -24.746 1.00 83.19 191 MET A C 1
ATOM 1557 O O . MET A 1 191 ? -1.495 5.077 -25.107 1.00 83.19 191 MET A O 1
ATOM 1561 N N . GLY A 1 192 ? -2.851 6.604 -24.170 1.00 81.94 192 GLY A N 1
ATOM 1562 C CA . GLY A 1 192 ? -1.796 7.559 -23.825 1.00 81.94 192 GLY A CA 1
ATOM 1563 C C . GLY A 1 192 ? -1.066 7.234 -22.520 1.00 81.94 192 GLY A C 1
ATOM 1564 O O . GLY A 1 192 ? -0.010 7.807 -22.249 1.00 81.94 192 GLY A O 1
ATOM 1565 N N . SER A 1 193 ? -1.595 6.311 -21.712 1.00 82.62 193 SER A N 1
ATOM 1566 C CA . SER A 1 193 ? -1.026 5.987 -20.408 1.00 82.62 193 SER A CA 1
ATOM 1567 C C . SER A 1 193 ? 0.195 5.068 -20.543 1.00 82.62 193 SER A C 1
ATOM 1569 O O . SER A 1 193 ? 0.076 3.946 -21.056 1.00 82.62 193 SER A O 1
ATOM 1571 N N . PRO A 1 194 ? 1.364 5.464 -19.997 1.00 82.50 194 PRO A N 1
ATOM 1572 C CA . PRO A 1 194 ? 2.536 4.593 -19.930 1.00 82.50 194 PRO A CA 1
ATOM 1573 C C . PRO A 1 194 ? 2.250 3.269 -19.212 1.00 82.50 194 PRO A C 1
ATOM 1575 O O . PRO A 1 194 ? 2.851 2.247 -19.537 1.00 82.50 194 PRO A O 1
ATOM 1578 N N . PHE A 1 195 ? 1.319 3.273 -18.252 1.00 83.94 195 PHE A N 1
ATOM 1579 C CA . PHE A 1 195 ? 0.943 2.083 -17.496 1.00 83.94 195 PHE A CA 1
ATOM 1580 C C . PHE A 1 195 ? 0.119 1.101 -18.340 1.00 83.94 195 PHE A C 1
ATOM 1582 O O . PHE A 1 195 ? 0.412 -0.093 -18.334 1.00 83.94 195 PHE A O 1
ATOM 1589 N N . THR A 1 196 ? -0.840 1.591 -19.136 1.00 86.31 196 THR A N 1
ATOM 1590 C CA . THR A 1 196 ? -1.621 0.756 -20.070 1.00 86.31 196 THR A CA 1
ATOM 1591 C C . THR A 1 196 ? -0.718 0.052 -21.077 1.00 86.31 196 THR A C 1
ATOM 1593 O O . THR A 1 196 ? -0.915 -1.127 -21.354 1.00 86.31 196 THR A O 1
ATOM 1596 N N . MET A 1 197 ? 0.296 0.747 -21.600 1.00 85.62 197 MET A N 1
ATOM 1597 C CA . MET A 1 197 ? 1.261 0.158 -22.532 1.00 85.62 197 MET A CA 1
ATOM 1598 C C . MET A 1 197 ? 2.019 -1.018 -21.900 1.00 85.62 197 MET A C 1
ATOM 1600 O O . MET A 1 197 ? 2.185 -2.061 -22.530 1.00 85.62 197 MET A O 1
ATOM 1604 N N . VAL A 1 198 ? 2.460 -0.878 -20.646 1.00 85.94 198 VAL A N 1
ATOM 1605 C CA . VAL A 1 198 ? 3.130 -1.969 -19.921 1.00 85.94 198 VAL A CA 1
ATOM 1606 C C . VAL A 1 198 ? 2.165 -3.127 -19.664 1.00 85.94 198 VAL A C 1
ATOM 1608 O O . VAL A 1 198 ? 2.527 -4.273 -19.918 1.00 85.94 198 VAL A O 1
ATOM 1611 N N . LEU A 1 199 ? 0.934 -2.845 -19.228 1.00 86.19 199 LEU A N 1
ATOM 1612 C CA . LEU A 1 199 ? -0.089 -3.873 -19.015 1.00 86.19 199 LEU A CA 1
ATOM 1613 C C . LEU A 1 199 ? -0.422 -4.645 -20.296 1.00 86.19 199 LEU A C 1
ATOM 1615 O O . LEU A 1 199 ? -0.561 -5.862 -20.245 1.00 86.19 199 LEU A O 1
ATOM 1619 N N . ALA A 1 200 ? -0.506 -3.967 -21.443 1.00 87.81 200 ALA A N 1
ATOM 1620 C CA . ALA A 1 200 ? -0.738 -4.614 -22.731 1.00 87.81 200 ALA A CA 1
ATOM 1621 C C . ALA A 1 200 ? 0.397 -5.583 -23.093 1.00 87.81 200 ALA A C 1
ATOM 1623 O O . ALA A 1 200 ? 0.133 -6.692 -23.546 1.00 87.81 200 ALA A O 1
ATOM 1624 N N . ASN A 1 201 ? 1.653 -5.201 -22.840 1.00 87.75 201 ASN A N 1
ATOM 1625 C CA . ASN A 1 201 ? 2.798 -6.087 -23.061 1.00 87.75 201 ASN A CA 1
ATOM 1626 C C . ASN A 1 201 ? 2.782 -7.308 -22.132 1.00 87.75 201 ASN A C 1
ATOM 1628 O O . ASN A 1 201 ? 3.147 -8.391 -22.571 1.00 87.75 201 ASN A O 1
ATOM 1632 N N . ILE A 1 202 ? 2.367 -7.140 -20.870 1.00 86.06 202 ILE A N 1
ATOM 1633 C CA . ILE A 1 202 ? 2.214 -8.253 -19.920 1.00 86.06 202 ILE A CA 1
ATOM 1634 C C . ILE A 1 202 ? 1.100 -9.195 -20.387 1.00 86.06 202 ILE A C 1
ATOM 1636 O O . ILE A 1 202 ? 1.314 -10.397 -20.450 1.00 86.06 202 ILE A O 1
ATOM 1640 N N . TYR A 1 203 ? -0.056 -8.653 -20.775 1.00 85.19 203 TYR A N 1
ATOM 1641 C CA . TYR A 1 203 ? -1.191 -9.445 -21.251 1.00 85.19 203 TYR A CA 1
ATOM 1642 C C . TYR A 1 203 ? -0.873 -10.246 -22.520 1.00 85.19 203 TYR A C 1
ATOM 1644 O O . TYR A 1 203 ? -1.314 -11.375 -22.652 1.00 85.19 203 TYR A O 1
ATOM 1652 N N . MET A 1 204 ? -0.102 -9.675 -23.451 1.00 88.69 204 MET A N 1
ATOM 1653 C CA . MET A 1 204 ? 0.303 -10.360 -24.688 1.00 88.69 204 MET A CA 1
ATOM 1654 C C . MET A 1 204 ? 1.421 -11.396 -24.481 1.00 88.69 204 MET A C 1
ATOM 1656 O O . MET A 1 204 ? 1.768 -12.099 -25.430 1.00 88.69 204 MET A O 1
ATOM 1660 N N . LEU A 1 205 ? 2.046 -11.428 -23.300 1.00 83.06 205 LEU A N 1
ATOM 1661 C CA . LEU A 1 205 ? 3.089 -12.394 -22.953 1.00 83.06 205 LEU A CA 1
ATOM 1662 C C . LEU A 1 205 ? 2.504 -13.716 -22.428 1.00 83.06 205 LEU A C 1
ATOM 1664 O O . LEU A 1 205 ? 3.176 -14.742 -22.550 1.00 83.06 205 LEU A O 1
ATOM 1668 N N . GLU A 1 206 ? 1.306 -13.675 -21.838 1.00 53.47 206 GLU A N 1
ATOM 1669 C CA . GLU A 1 206 ? 0.522 -14.854 -21.429 1.00 53.47 206 GLU A CA 1
ATOM 1670 C C . GLU A 1 206 ? -0.142 -15.546 -22.630 1.00 53.47 206 GLU A C 1
ATOM 1672 O O . GLU A 1 206 ? -0.152 -16.799 -22.633 1.00 53.47 206 GLU A O 1
#

Sequence (206 aa):
MEEQVEILKHRIHSNCLPPAFNLLDYSLDKIDKILNRSKRSTMNDNDNQLQTILLAHRLKKIDRFKYDMLELSIGAGEEKSEISVQPILASINTPARQISSFLDQLLTPIYNYVTKHITLINSIDVVRKLKEYQQQGYLTSTTLFIIFDVADLYKMIPRDDTIIQLARVVLDTNLFVNKDNYYRQIKGGDMGSPFTMVLANIYMLE

Mean predicted aligned error: 17.38 Å

Foldseek 3Di:
DVVVLVVVLVCCVPPPDPVVVVVLVVVLVVLVVVLVVLVVDDDDPDVSVVVSVVSVVVSVVSVVLVVLVSVQVSPDDDDDDPDPDDDDGPNPPHPVVVVVVVVCVVVVVVCCVVCVLPDQDDPVSVVVVVVVCVVVVNDDPPDDDDDDDDPPVVVPPPVVVVVVVVLCVQQQPDWDDDPNDIDTDPDQHDPPDPSSVVVVVVVVVD

Solvent-accessible surface area (backbone atoms only — not comparable to full-atom values): 12864 Å² total; per-residue (Å²): 111,70,69,60,53,50,54,49,53,49,49,48,68,72,74,61,67,56,75,68,51,56,54,50,50,52,49,51,56,51,51,51,53,50,53,60,51,53,76,71,59,89,86,65,80,63,67,54,50,52,51,50,51,52,49,53,54,49,50,57,52,51,54,49,51,53,50,60,57,57,63,50,73,67,70,75,82,87,88,85,73,102,63,87,78,76,87,69,79,72,63,77,93,37,69,66,49,54,51,50,52,54,50,46,69,61,46,49,61,56,49,52,64,73,36,58,88,77,59,76,86,46,75,69,51,44,54,52,53,51,50,52,40,37,75,73,64,72,60,49,100,82,60,79,89,84,86,85,84,75,80,64,55,86,80,65,58,58,63,69,63,50,51,52,52,54,53,44,52,61,39,65,64,38,67,50,77,58,93,96,38,82,42,72,50,88,70,73,60,57,89,87,37,73,64,39,56,53,51,50,55,54,61,74,69,109

Radius of gyration: 25.99 Å; Cα contacts (8 Å, |Δi|>4): 60; chains: 1; bounding box: 60×40×71 Å

Secondary structure 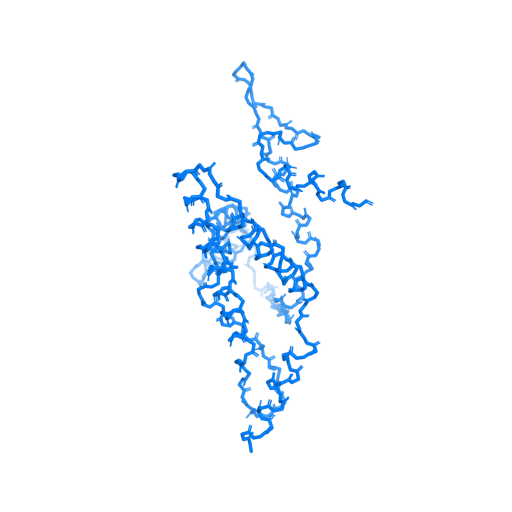(DSSP, 8-state):
-HHHHHHHHHHHHHH---HHHHHHHHHHHHHHHHHHHHTT----TTHHHHHHHHHHHHHHHHHHHHHHHHHTT---PPP-SS---------TT-HHHHHHHHHHHHHHHHHHHHHTTT---SHHHHHHHHHHHHHTT---TTPPP-----TTTTTS--HHHHHHHHHHHHHHT-EEEETTEEEE--SS--TT-HHHHHHHHHHTT-

pLDDT: mean 70.01, std 18.07, range [32.19, 91.94]